Protein AF-A0A953YBY5-F1 (afdb_monomer_lite)

Radius of gyration: 26.15 Å; chains: 1; bounding box: 85×86×75 Å

Sequence (276 aa):
MNMQLKHACAALALSVLLAGGARAADGSEADIVGLTLGMTVAEAEAAIKAYNPDLHIQPPVQKIYQYRVGNKTHKTDPFVSYIFAVSGKKQHDSIYVYFSLPPSEPRAIAISRIHNNFDPPISREAYIEALHEKYGPPQASEIDATNDNKRQTHRYQWLIGDGKVQCLRAIPGGYKVDGPYGSVGASTGAIESGRILPAIQNSTTGKMIAPDATSPDDCAVLLTYSLAYDPLGSAKGVLVDVAAAARSEAGVAAWIDSLVQNRQPPAKPASGKPKL

Structure (mmCIF, N/CA/C/O backbone):
data_AF-A0A953YBY5-F1
#
_entry.id   AF-A0A953YBY5-F1
#
loop_
_atom_site.group_PDB
_atom_site.id
_atom_site.type_symbol
_atom_site.label_atom_id
_atom_site.label_alt_id
_atom_site.label_comp_id
_atom_site.label_asym_id
_atom_site.label_entity_id
_atom_site.label_seq_id
_atom_site.pdbx_PDB_ins_code
_atom_site.Cartn_x
_atom_site.Cartn_y
_atom_site.Cartn_z
_atom_site.occupancy
_atom_site.B_iso_or_equiv
_atom_site.auth_seq_id
_atom_site.auth_comp_id
_atom_site.auth_asym_id
_atom_site.auth_atom_id
_atom_site.pdbx_PDB_model_num
ATOM 1 N N . MET A 1 1 ? 41.467 -64.698 -35.018 1.00 36.41 1 MET A N 1
ATOM 2 C CA . MET A 1 1 ? 41.788 -63.644 -34.035 1.00 36.41 1 MET A CA 1
ATOM 3 C C . MET A 1 1 ? 40.864 -62.463 -34.317 1.00 36.41 1 MET A C 1
ATOM 5 O O . MET A 1 1 ? 40.879 -61.974 -35.434 1.00 36.41 1 MET A O 1
ATOM 9 N N . ASN A 1 2 ? 40.037 -62.104 -33.331 1.00 36.16 2 ASN A N 1
ATOM 10 C CA . ASN A 1 2 ? 39.213 -60.889 -33.189 1.00 36.16 2 ASN A CA 1
ATOM 11 C C . ASN A 1 2 ? 37.989 -60.656 -34.103 1.00 36.16 2 ASN A C 1
ATOM 13 O O . ASN A 1 2 ? 38.025 -59.937 -35.093 1.00 36.16 2 ASN A O 1
ATOM 17 N N . MET A 1 3 ? 36.874 -61.244 -33.649 1.00 40.03 3 MET A N 1
ATOM 18 C CA . MET A 1 3 ? 35.587 -60.614 -33.282 1.00 40.03 3 MET A CA 1
ATOM 19 C C . MET A 1 3 ? 35.549 -59.070 -33.307 1.00 40.03 3 MET A C 1
ATOM 21 O O . MET A 1 3 ? 36.485 -58.459 -32.805 1.00 40.03 3 MET A O 1
ATOM 25 N N . GLN A 1 4 ? 34.440 -58.466 -33.765 1.00 40.59 4 GLN A N 1
ATOM 26 C CA . GLN A 1 4 ? 33.729 -57.357 -33.087 1.00 40.59 4 GLN A CA 1
ATOM 27 C C . GLN A 1 4 ? 32.414 -57.019 -33.825 1.00 40.59 4 GLN A C 1
ATOM 29 O O . GLN A 1 4 ? 32.390 -56.541 -34.956 1.00 40.59 4 GLN A O 1
ATOM 34 N N . LEU A 1 5 ? 31.324 -57.310 -33.120 1.00 44.53 5 LEU A N 1
ATOM 35 C CA . LEU A 1 5 ? 29.914 -57.104 -33.424 1.00 44.53 5 LEU A CA 1
ATOM 36 C C . LEU A 1 5 ? 29.528 -55.695 -32.936 1.00 44.53 5 LEU A C 1
ATOM 38 O O . LEU A 1 5 ? 29.643 -55.427 -31.741 1.00 44.53 5 LEU A O 1
ATOM 42 N N . LYS A 1 6 ? 29.080 -54.786 -33.811 1.00 49.09 6 LYS A N 1
ATOM 43 C CA . LYS A 1 6 ? 28.603 -53.456 -33.389 1.00 49.09 6 LYS A CA 1
ATOM 44 C C . LYS A 1 6 ? 27.080 -53.395 -33.434 1.00 49.09 6 LYS A C 1
ATOM 46 O O . LYS A 1 6 ? 26.477 -53.349 -34.500 1.00 49.09 6 LYS A O 1
ATOM 51 N N . HIS A 1 7 ? 26.495 -53.412 -32.241 1.00 42.44 7 HIS A N 1
ATOM 52 C CA . HIS A 1 7 ? 25.089 -53.144 -31.976 1.00 42.44 7 HIS A CA 1
ATOM 53 C C . HIS A 1 7 ? 24.787 -51.662 -32.234 1.00 42.44 7 HIS A C 1
ATOM 55 O O . HIS A 1 7 ? 25.485 -50.788 -31.720 1.00 42.44 7 HIS A O 1
ATOM 61 N N . ALA A 1 8 ? 23.736 -51.386 -33.006 1.00 43.84 8 ALA A N 1
ATOM 62 C CA . ALA A 1 8 ? 23.140 -50.062 -33.117 1.00 43.84 8 ALA A CA 1
ATOM 63 C C . ALA A 1 8 ? 22.167 -49.872 -31.944 1.00 43.84 8 ALA A C 1
ATOM 65 O O . ALA A 1 8 ? 21.155 -50.564 -31.858 1.00 43.84 8 ALA A O 1
ATOM 66 N N . CYS A 1 9 ? 22.499 -48.966 -31.024 1.00 45.53 9 CYS A N 1
ATOM 67 C CA . CYS A 1 9 ? 21.625 -48.573 -29.925 1.00 45.53 9 CYS A CA 1
ATOM 68 C C . CYS A 1 9 ? 20.875 -47.300 -30.333 1.00 45.53 9 CYS A C 1
ATOM 70 O O . CYS A 1 9 ? 21.494 -46.285 -30.655 1.00 45.53 9 CYS A O 1
ATOM 72 N N . ALA A 1 10 ? 19.547 -47.388 -30.365 1.00 46.97 10 ALA A N 1
ATOM 73 C CA . ALA A 1 10 ? 18.642 -46.280 -30.626 1.00 46.97 10 ALA A CA 1
ATOM 74 C C . ALA A 1 10 ? 18.584 -45.338 -29.414 1.00 46.97 10 ALA A C 1
ATOM 76 O O . ALA A 1 10 ? 18.427 -45.794 -28.284 1.00 46.97 10 ALA A O 1
ATOM 77 N N . ALA A 1 11 ? 18.643 -44.029 -29.654 1.00 44.44 11 ALA A N 1
ATOM 78 C CA . ALA A 1 11 ? 18.301 -43.016 -28.663 1.00 44.44 11 ALA A CA 1
ATOM 79 C C . ALA A 1 11 ? 17.159 -42.158 -29.223 1.00 44.44 11 ALA A C 1
ATOM 81 O O . ALA A 1 11 ? 17.376 -41.291 -30.068 1.00 44.44 11 ALA A O 1
ATOM 82 N N . LEU A 1 12 ? 15.930 -42.432 -28.771 1.00 43.50 12 LEU A N 1
ATOM 83 C CA . LEU A 1 12 ? 14.810 -41.503 -28.907 1.00 43.50 12 LEU A CA 1
ATOM 84 C C . LEU A 1 12 ? 15.038 -40.352 -27.920 1.00 43.50 12 LEU A C 1
ATOM 86 O O . LEU A 1 12 ? 14.947 -40.542 -26.708 1.00 43.50 12 LEU A O 1
ATOM 90 N N . ALA A 1 13 ? 15.332 -39.162 -28.437 1.00 43.34 13 ALA A N 1
ATOM 91 C CA . ALA A 1 13 ? 15.310 -37.938 -27.652 1.00 43.34 13 ALA A CA 1
ATOM 92 C C . ALA A 1 13 ? 13.849 -37.504 -27.455 1.00 43.34 13 ALA A C 1
ATOM 94 O O . ALA A 1 13 ? 13.183 -37.069 -28.393 1.00 43.34 13 ALA A O 1
ATOM 95 N N . LEU A 1 14 ? 13.344 -37.664 -26.232 1.00 40.75 14 LEU A N 1
ATOM 96 C CA . LEU A 1 14 ? 12.038 -37.169 -25.813 1.00 40.75 14 LEU A CA 1
ATOM 97 C C . LEU A 1 14 ? 12.173 -35.671 -25.493 1.00 40.75 14 LEU A C 1
ATOM 99 O O . LEU A 1 14 ? 12.652 -35.293 -24.425 1.00 40.75 14 LEU A O 1
ATOM 103 N N . SER A 1 15 ? 11.799 -34.811 -26.438 1.00 41.47 15 SER A N 1
ATOM 104 C CA . SER A 1 15 ? 11.732 -33.364 -26.227 1.00 41.47 15 SER A CA 1
ATOM 105 C C . SER A 1 15 ? 10.539 -33.027 -25.330 1.00 41.47 15 SER A C 1
ATOM 107 O O . SER A 1 15 ? 9.395 -33.002 -25.781 1.00 41.47 15 SER A O 1
ATOM 109 N N . VAL A 1 16 ? 10.801 -32.773 -24.047 1.00 44.16 16 VAL A N 1
ATOM 110 C CA . VAL A 1 16 ? 9.819 -32.191 -23.124 1.00 44.16 16 VAL A CA 1
ATOM 111 C C . VAL A 1 16 ? 9.667 -30.711 -23.474 1.00 44.16 16 VAL A C 1
ATOM 113 O O . VAL A 1 16 ? 10.536 -29.895 -23.178 1.00 44.16 16 VAL A O 1
ATOM 116 N N . LEU A 1 17 ? 8.563 -30.370 -24.137 1.00 38.97 17 LEU A N 1
ATOM 117 C CA . LEU A 1 17 ? 8.091 -28.995 -24.281 1.00 38.97 17 LEU A CA 1
ATOM 118 C C . LEU A 1 17 ? 7.644 -28.498 -22.900 1.00 38.97 17 LEU A C 1
ATOM 120 O O . LEU A 1 17 ? 6.533 -28.779 -22.454 1.00 38.97 17 LEU A O 1
ATOM 124 N N . LEU A 1 18 ? 8.523 -27.769 -22.211 1.00 38.44 18 LEU A N 1
ATOM 125 C CA . LEU A 1 18 ? 8.145 -26.927 -21.079 1.00 38.44 18 LEU A CA 1
ATOM 126 C C . LEU A 1 18 ? 7.318 -25.759 -21.626 1.00 38.44 18 LEU A C 1
ATOM 128 O O . LEU A 1 18 ? 7.852 -24.734 -22.041 1.00 38.44 18 LEU A O 1
ATOM 132 N N . ALA A 1 19 ? 5.999 -25.937 -21.661 1.00 41.47 19 ALA A N 1
ATOM 133 C CA . ALA A 1 19 ? 5.069 -24.831 -21.802 1.00 41.47 19 ALA A CA 1
ATOM 134 C C . ALA A 1 19 ? 5.165 -23.974 -20.530 1.00 41.47 19 ALA A C 1
ATOM 136 O O . ALA A 1 19 ? 4.554 -24.286 -19.508 1.00 41.47 19 ALA A O 1
ATOM 137 N N . GLY A 1 20 ? 5.975 -22.916 -20.584 1.00 36.50 20 GLY A N 1
ATOM 138 C CA . GLY A 1 20 ? 5.986 -21.846 -19.593 1.00 36.50 20 GLY A CA 1
ATOM 139 C C . GLY A 1 20 ? 4.686 -21.056 -19.685 1.00 36.50 20 GLY A C 1
ATOM 140 O O . GLY A 1 20 ? 4.639 -19.995 -20.298 1.00 36.50 20 GLY A O 1
ATOM 141 N N . GLY A 1 21 ? 3.607 -21.601 -19.126 1.00 35.09 21 GLY A N 1
ATOM 142 C CA . GLY A 1 21 ? 2.417 -20.816 -18.840 1.00 35.09 21 GLY A CA 1
ATOM 143 C C . GLY A 1 21 ? 2.783 -19.802 -17.766 1.00 35.09 21 GLY A C 1
ATOM 144 O O . GLY A 1 21 ? 3.086 -20.199 -16.642 1.00 35.09 21 GLY A O 1
ATOM 145 N N . ALA A 1 22 ? 2.783 -18.516 -18.114 1.00 39.78 22 ALA A N 1
ATOM 146 C CA . ALA A 1 22 ? 2.828 -17.440 -17.136 1.00 39.78 22 ALA A CA 1
ATOM 147 C C . ALA A 1 22 ? 1.642 -17.636 -16.179 1.00 39.78 22 ALA A C 1
ATOM 149 O O . ALA A 1 22 ? 0.490 -17.405 -16.549 1.00 39.78 22 ALA A O 1
ATOM 150 N N . ARG A 1 23 ? 1.906 -18.160 -14.978 1.00 39.69 23 ARG A N 1
ATOM 151 C CA . ARG A 1 23 ? 0.908 -18.180 -13.912 1.00 39.69 23 ARG A CA 1
ATOM 152 C C . ARG A 1 23 ? 0.701 -16.736 -13.478 1.00 39.69 23 ARG A C 1
ATOM 154 O O . ARG A 1 23 ? 1.663 -16.068 -13.111 1.00 39.69 23 ARG A O 1
ATOM 161 N N . ALA A 1 24 ? -0.542 -16.267 -13.536 1.00 44.72 24 ALA A N 1
ATOM 162 C CA . ALA A 1 24 ? -0.935 -15.099 -12.768 1.00 44.72 24 ALA A CA 1
ATOM 163 C C . ALA A 1 24 ? -0.650 -15.425 -11.296 1.00 44.72 24 ALA A C 1
ATOM 165 O O . ALA A 1 24 ? -1.107 -16.458 -10.805 1.00 44.72 24 ALA A O 1
ATOM 166 N N . ALA A 1 25 ? 0.177 -14.612 -10.640 1.00 49.72 25 ALA A N 1
ATOM 167 C CA . ALA A 1 25 ? 0.463 -14.78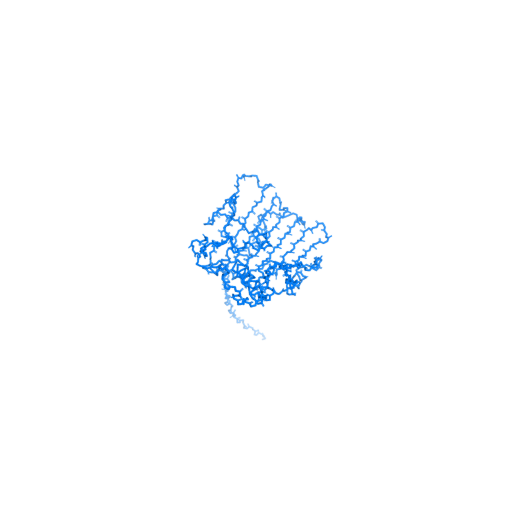1 -9.223 1.00 49.72 25 ALA A CA 1
ATOM 168 C C . ALA A 1 25 ? -0.852 -14.699 -8.435 1.00 49.72 25 ALA A C 1
ATOM 170 O O . ALA A 1 25 ? -1.682 -13.829 -8.710 1.00 49.72 25 ALA A O 1
ATOM 171 N N . ASP A 1 26 ? -1.046 -15.584 -7.461 1.00 55.81 26 ASP A N 1
ATOM 172 C CA . ASP A 1 26 ? -2.102 -15.390 -6.466 1.00 55.81 26 ASP A CA 1
ATOM 173 C C . ASP A 1 26 ? -1.694 -14.244 -5.514 1.00 55.81 26 ASP A C 1
ATOM 175 O O . ASP A 1 26 ? -0.511 -13.914 -5.382 1.00 55.81 26 ASP A O 1
ATOM 179 N N . GLY A 1 27 ? -2.653 -13.616 -4.829 1.00 53.62 27 GLY A N 1
ATOM 180 C CA . GLY A 1 27 ? -2.424 -12.462 -3.939 1.00 53.62 27 GLY A CA 1
ATOM 181 C C . GLY A 1 27 ? -1.358 -12.696 -2.864 1.00 53.62 27 GLY A C 1
ATOM 182 O O . GLY A 1 27 ? -0.704 -11.750 -2.427 1.00 53.62 27 GLY A O 1
ATOM 183 N N . SER A 1 28 ? -1.160 -13.956 -2.469 1.00 59.84 28 SER A N 1
ATOM 184 C CA . SER A 1 28 ? -0.155 -14.395 -1.498 1.00 59.84 28 SER A CA 1
ATOM 185 C C . SER A 1 28 ? 1.250 -14.608 -2.072 1.00 59.84 28 SER A C 1
ATOM 187 O O . SER A 1 28 ? 2.191 -14.746 -1.296 1.00 59.84 28 SER A O 1
ATOM 189 N N . GLU A 1 29 ? 1.407 -14.672 -3.396 1.00 77.88 29 GLU A N 1
ATOM 190 C CA . GLU A 1 29 ? 2.690 -14.957 -4.057 1.00 77.88 29 GLU A CA 1
ATOM 191 C C . GLU A 1 29 ? 3.408 -13.691 -4.531 1.00 77.88 29 GLU A C 1
ATOM 193 O O . GLU A 1 29 ? 4.628 -13.692 -4.683 1.00 77.88 29 GLU A O 1
ATOM 198 N N . ALA A 1 30 ? 2.675 -12.596 -4.746 1.00 90.94 30 ALA A N 1
ATOM 199 C CA . ALA A 1 30 ? 3.285 -11.340 -5.148 1.00 90.94 30 ALA A CA 1
ATOM 200 C C . ALA A 1 30 ? 4.143 -10.753 -4.017 1.00 90.94 30 ALA A C 1
ATOM 202 O O . ALA A 1 30 ? 3.663 -10.489 -2.912 1.00 90.94 30 ALA A O 1
ATOM 203 N N . ASP A 1 31 ? 5.412 -10.496 -4.324 1.00 96.06 31 ASP A N 1
ATOM 204 C CA . ASP A 1 31 ? 6.369 -9.911 -3.393 1.00 96.06 31 ASP A CA 1
ATOM 205 C C . ASP A 1 31 ? 7.033 -8.658 -3.975 1.00 96.06 31 ASP A C 1
ATOM 207 O O . ASP A 1 31 ? 7.214 -8.539 -5.185 1.00 96.06 31 ASP A O 1
ATOM 211 N N . ILE A 1 32 ? 7.502 -7.756 -3.115 1.00 95.62 32 ILE A N 1
ATOM 212 C CA . ILE A 1 32 ? 8.496 -6.743 -3.487 1.00 95.62 32 ILE A CA 1
ATOM 213 C C . ILE A 1 32 ? 9.786 -7.085 -2.748 1.00 95.62 32 ILE A C 1
ATOM 215 O O . ILE A 1 32 ? 9.855 -6.945 -1.534 1.00 95.62 32 ILE A O 1
ATOM 219 N N . VAL A 1 33 ? 10.819 -7.502 -3.484 1.00 93.56 33 VAL A N 1
ATOM 220 C CA . VAL A 1 33 ? 12.146 -7.866 -2.945 1.00 93.56 33 VAL A CA 1
ATOM 221 C C . VAL A 1 33 ? 12.119 -8.922 -1.827 1.00 93.56 33 VAL A C 1
ATOM 223 O O . VAL A 1 33 ? 12.871 -8.847 -0.862 1.00 93.56 33 VAL A O 1
ATOM 226 N N . GLY A 1 34 ? 11.241 -9.914 -1.956 1.00 95.00 34 GLY A N 1
ATOM 227 C CA . GLY A 1 34 ? 11.026 -10.979 -0.979 1.00 95.00 34 GLY A CA 1
ATOM 228 C C . GLY A 1 34 ? 10.054 -10.617 0.146 1.00 95.00 34 GLY A C 1
ATOM 229 O O . GLY A 1 34 ? 9.776 -11.464 0.987 1.00 95.00 34 GLY A O 1
ATOM 230 N N . LEU A 1 35 ? 9.523 -9.389 0.177 1.00 97.69 35 LEU A N 1
ATOM 231 C CA . LEU A 1 35 ? 8.486 -8.982 1.128 1.00 97.69 35 LEU A CA 1
ATOM 232 C C . LEU A 1 35 ? 7.108 -9.314 0.572 1.00 97.69 35 LEU A C 1
ATOM 234 O O . LEU A 1 35 ? 6.750 -8.816 -0.495 1.00 97.69 35 LEU A O 1
ATOM 238 N N . THR A 1 36 ? 6.324 -10.078 1.327 1.00 97.25 36 THR A N 1
ATOM 239 C CA . THR A 1 36 ? 4.953 -10.456 0.972 1.00 97.25 36 THR A CA 1
ATOM 240 C C . THR A 1 36 ? 3.944 -9.861 1.947 1.00 97.25 36 THR A C 1
ATOM 242 O O . THR A 1 36 ? 4.253 -9.516 3.094 1.00 97.25 36 THR A O 1
ATOM 245 N N . LEU A 1 37 ? 2.701 -9.746 1.489 1.00 96.31 37 LEU A N 1
ATOM 246 C CA . LEU A 1 37 ? 1.573 -9.422 2.357 1.00 96.31 37 LEU A CA 1
ATOM 247 C C . LEU A 1 37 ? 1.395 -10.519 3.421 1.00 96.31 37 LEU A C 1
ATOM 249 O O . LEU A 1 37 ? 1.779 -11.672 3.230 1.00 96.31 37 LEU A O 1
ATOM 253 N N . GLY A 1 38 ? 0.840 -10.148 4.571 1.00 96.06 38 GLY A N 1
ATOM 254 C CA . GLY A 1 38 ? 0.611 -11.048 5.699 1.00 96.06 38 GLY A CA 1
ATOM 255 C C . GLY A 1 38 ? 1.821 -11.290 6.607 1.00 96.06 38 GLY A C 1
ATOM 256 O O . GLY A 1 38 ? 1.628 -11.831 7.689 1.00 96.06 38 GLY A O 1
ATOM 257 N N . MET A 1 39 ? 3.034 -10.853 6.249 1.00 98.00 39 MET A N 1
ATOM 258 C CA . MET A 1 39 ? 4.209 -11.000 7.121 1.00 98.00 39 MET A CA 1
ATOM 259 C C . MET A 1 39 ? 4.009 -10.346 8.496 1.00 98.00 39 MET A C 1
ATOM 261 O O . MET A 1 39 ? 3.451 -9.253 8.626 1.00 98.00 39 MET A O 1
ATOM 265 N N . THR A 1 40 ? 4.516 -10.992 9.538 1.00 97.75 40 THR A N 1
ATOM 266 C CA . THR A 1 40 ? 4.727 -10.393 10.859 1.00 97.75 40 THR A CA 1
ATOM 267 C C . THR A 1 40 ? 5.813 -9.309 10.797 1.00 97.75 40 THR A C 1
ATOM 269 O O . THR A 1 40 ? 6.572 -9.214 9.830 1.00 97.75 40 THR A O 1
ATOM 272 N N . VAL A 1 41 ? 5.942 -8.501 11.855 1.00 97.44 41 VAL A N 1
ATOM 273 C CA . VAL A 1 41 ? 7.034 -7.513 11.956 1.00 97.44 41 VAL A CA 1
ATOM 274 C C . VAL A 1 41 ? 8.405 -8.195 11.855 1.00 97.44 41 VAL A C 1
ATOM 276 O O . VAL A 1 41 ? 9.259 -7.739 11.102 1.00 97.44 41 VAL A O 1
ATOM 279 N N . ALA A 1 42 ? 8.596 -9.318 12.553 1.00 97.81 42 ALA A N 1
ATOM 280 C CA . ALA A 1 42 ? 9.865 -10.043 12.566 1.00 97.81 42 ALA A CA 1
ATOM 281 C C . ALA A 1 42 ? 10.206 -10.669 11.202 1.00 97.81 42 ALA A C 1
ATOM 283 O O . ALA A 1 42 ? 11.357 -10.614 10.770 1.00 97.81 42 ALA A O 1
ATOM 284 N N . GLU A 1 43 ? 9.214 -11.227 10.503 1.00 98.25 43 GLU A N 1
ATOM 285 C CA . GLU A 1 43 ? 9.396 -11.764 9.148 1.00 98.25 43 GLU A CA 1
ATOM 286 C C . GLU A 1 43 ? 9.752 -10.659 8.153 1.00 98.25 43 GLU A C 1
ATOM 288 O O . GLU A 1 43 ? 10.681 -10.826 7.366 1.00 98.25 43 GLU A O 1
ATOM 293 N N . ALA A 1 44 ? 9.086 -9.502 8.233 1.00 98.12 44 ALA A N 1
ATOM 294 C CA . ALA A 1 44 ? 9.397 -8.357 7.385 1.00 98.12 44 ALA A CA 1
ATOM 295 C C . ALA A 1 44 ? 10.822 -7.829 7.634 1.00 98.12 44 ALA A C 1
ATOM 297 O O . ALA A 1 44 ? 11.559 -7.556 6.688 1.00 98.12 44 ALA A O 1
ATOM 298 N N . GLU A 1 45 ? 11.256 -7.732 8.894 1.00 98.00 45 GLU A N 1
ATOM 299 C CA . GLU A 1 45 ? 12.636 -7.359 9.228 1.00 98.00 45 GLU A CA 1
ATOM 300 C C . GLU A 1 45 ? 13.660 -8.375 8.703 1.00 98.00 45 GLU A C 1
ATOM 302 O O . GLU A 1 45 ? 14.719 -7.986 8.203 1.00 98.00 45 GLU A O 1
ATOM 307 N N . ALA A 1 46 ? 13.358 -9.672 8.806 1.00 97.94 46 ALA A N 1
ATOM 308 C CA . ALA A 1 46 ? 14.209 -10.733 8.281 1.00 97.94 46 ALA A CA 1
ATOM 309 C C . ALA A 1 46 ? 14.307 -10.669 6.749 1.00 97.94 46 ALA A C 1
ATOM 311 O O . ALA A 1 46 ? 15.411 -10.748 6.213 1.00 97.94 46 ALA A O 1
ATOM 312 N N . ALA A 1 47 ? 13.188 -10.451 6.055 1.00 97.88 47 ALA A N 1
ATOM 313 C CA . ALA A 1 47 ? 13.145 -10.305 4.603 1.00 97.88 47 ALA A CA 1
ATOM 314 C C . ALA A 1 47 ? 13.918 -9.065 4.120 1.00 97.88 47 ALA A C 1
ATOM 316 O O . ALA A 1 47 ? 14.696 -9.170 3.174 1.00 97.88 47 ALA A O 1
ATOM 317 N N . ILE A 1 48 ? 13.805 -7.918 4.807 1.00 96.81 48 ILE A N 1
ATOM 318 C CA . ILE A 1 48 ? 14.604 -6.716 4.497 1.00 96.81 48 ILE A CA 1
ATOM 319 C C . ILE A 1 48 ? 16.105 -7.016 4.608 1.00 96.81 48 ILE A C 1
ATOM 321 O O . ILE A 1 48 ? 16.872 -6.665 3.710 1.00 96.81 48 ILE A O 1
ATOM 325 N N . LYS A 1 49 ? 16.530 -7.686 5.687 1.00 95.88 49 LYS A N 1
ATOM 326 C CA . LYS A 1 49 ? 17.939 -8.054 5.903 1.00 95.88 49 LYS A CA 1
ATOM 327 C C . LYS A 1 49 ? 18.439 -9.074 4.882 1.00 95.88 49 LYS A C 1
ATOM 329 O O . LYS A 1 49 ? 19.579 -8.968 4.441 1.00 95.88 49 LYS A O 1
ATOM 334 N N . ALA A 1 50 ? 17.604 -10.048 4.519 1.00 96.88 50 ALA A N 1
ATOM 335 C CA . ALA A 1 50 ? 17.926 -11.051 3.508 1.00 96.88 50 ALA A CA 1
ATOM 336 C C . ALA A 1 50 ? 18.066 -10.427 2.115 1.00 96.88 50 ALA A C 1
ATOM 338 O O . ALA A 1 50 ? 18.942 -10.826 1.352 1.00 96.88 50 ALA A O 1
ATOM 339 N N . TYR A 1 51 ? 17.234 -9.431 1.803 1.00 94.12 51 TYR A N 1
ATOM 340 C CA . TYR A 1 51 ? 17.311 -8.692 0.553 1.00 94.12 51 TYR A CA 1
ATOM 341 C C . TYR A 1 51 ? 18.590 -7.854 0.453 1.00 94.12 51 TYR A C 1
ATOM 343 O O . TYR A 1 51 ? 19.313 -7.929 -0.541 1.00 94.12 51 TYR A O 1
ATOM 351 N N . ASN A 1 52 ? 18.857 -7.031 1.468 1.00 91.94 52 ASN A N 1
ATOM 352 C CA . ASN A 1 52 ? 20.031 -6.175 1.493 1.00 91.94 52 ASN A CA 1
ATOM 353 C C . ASN A 1 52 ? 20.494 -5.927 2.943 1.00 91.94 52 ASN A C 1
ATOM 355 O O . ASN A 1 52 ? 19.879 -5.122 3.651 1.00 91.94 52 ASN A O 1
ATOM 359 N N . PRO A 1 53 ? 21.599 -6.560 3.383 1.00 91.75 53 PRO A N 1
ATOM 360 C CA . PRO A 1 53 ? 22.091 -6.431 4.753 1.00 91.75 53 PRO A CA 1
ATOM 361 C C . PRO A 1 53 ? 22.638 -5.032 5.084 1.00 91.75 53 PRO A C 1
ATOM 363 O O . PRO A 1 53 ? 22.773 -4.708 6.262 1.00 91.75 53 PRO A O 1
ATOM 366 N N . ASP A 1 54 ? 22.916 -4.191 4.078 1.00 90.25 54 ASP A N 1
ATOM 367 C CA . ASP A 1 54 ? 23.357 -2.803 4.271 1.00 90.25 54 ASP A CA 1
ATOM 368 C C . ASP A 1 54 ? 22.186 -1.847 4.579 1.00 90.25 54 ASP A C 1
ATOM 370 O O . ASP A 1 54 ? 22.414 -0.681 4.916 1.00 90.25 54 ASP A O 1
ATOM 374 N N . LEU A 1 55 ? 20.928 -2.293 4.456 1.00 92.00 55 LEU A N 1
ATOM 375 C CA . LEU A 1 55 ? 19.775 -1.469 4.814 1.00 92.00 55 LEU A CA 1
ATOM 376 C C . LEU A 1 55 ? 19.662 -1.318 6.331 1.00 92.00 55 LEU A C 1
ATOM 378 O O . LEU A 1 55 ? 19.582 -2.286 7.088 1.00 92.00 55 LEU A O 1
ATOM 382 N N . HIS A 1 56 ? 19.572 -0.070 6.781 1.00 93.81 56 HIS A N 1
ATOM 383 C CA . HIS A 1 56 ? 19.372 0.246 8.186 1.00 93.81 56 HIS A CA 1
ATOM 384 C C . HIS A 1 56 ? 17.881 0.332 8.492 1.00 93.81 56 HIS A C 1
ATOM 386 O O . HIS A 1 56 ? 17.227 1.334 8.181 1.00 93.81 56 HIS A O 1
ATOM 392 N N . ILE A 1 57 ? 17.357 -0.720 9.123 1.00 95.31 57 ILE A N 1
ATOM 393 C CA . ILE A 1 57 ? 16.005 -0.730 9.686 1.00 95.31 57 ILE A CA 1
ATOM 394 C C . ILE A 1 57 ? 15.958 0.279 10.834 1.00 95.31 57 ILE A C 1
ATOM 396 O O . ILE A 1 57 ? 16.727 0.187 11.791 1.00 95.31 57 ILE A O 1
ATOM 400 N N . GLN A 1 58 ? 15.074 1.261 10.714 1.00 94.56 58 GLN A N 1
ATOM 401 C CA . GLN A 1 58 ? 14.849 2.264 11.746 1.00 94.56 58 GLN A CA 1
ATOM 402 C C . GLN A 1 58 ? 13.926 1.710 12.839 1.00 94.56 58 GLN A C 1
ATOM 404 O O . GLN A 1 58 ? 13.182 0.759 12.583 1.00 94.56 58 GLN A O 1
ATOM 409 N N . PRO A 1 59 ? 13.927 2.299 14.051 1.00 94.31 59 PRO A N 1
ATOM 410 C CA . PRO A 1 59 ? 12.969 1.926 15.084 1.00 94.31 59 PRO A CA 1
ATOM 411 C C . PRO A 1 59 ? 11.526 1.933 14.543 1.00 94.31 59 PRO A C 1
ATOM 413 O O . PRO A 1 59 ? 11.157 2.887 13.847 1.00 94.31 59 PRO A O 1
ATOM 416 N N . PRO A 1 60 ? 10.704 0.909 14.851 1.00 94.81 60 PRO A N 1
ATOM 417 C CA . PRO A 1 60 ? 9.332 0.836 14.365 1.00 94.81 60 PRO A CA 1
ATOM 418 C C . PRO A 1 60 ? 8.537 2.090 14.714 1.00 94.81 60 PRO A C 1
ATOM 420 O O . PRO A 1 60 ? 8.564 2.572 15.850 1.00 94.81 60 PRO A O 1
ATOM 423 N N . VAL A 1 61 ? 7.777 2.597 13.748 1.00 94.31 61 VAL A N 1
ATOM 424 C CA . VAL A 1 61 ? 6.913 3.749 13.978 1.00 94.31 61 VAL A CA 1
ATOM 425 C C . VAL A 1 61 ? 5.663 3.277 14.697 1.00 94.31 61 VAL A C 1
ATOM 427 O O . VAL A 1 61 ? 4.867 2.504 14.161 1.00 94.31 61 VAL A O 1
ATOM 430 N N . GLN A 1 62 ? 5.494 3.758 15.924 1.00 94.44 62 GLN A N 1
ATOM 431 C CA . GLN A 1 62 ? 4.342 3.449 16.759 1.00 94.44 62 GLN A CA 1
ATOM 432 C C . GLN A 1 62 ? 3.284 4.551 16.680 1.00 94.44 62 GLN A C 1
ATOM 434 O O . GLN A 1 62 ? 3.597 5.738 16.572 1.00 94.44 62 GLN A O 1
ATOM 439 N N . LYS A 1 63 ? 2.016 4.156 16.773 1.00 92.25 63 LYS A N 1
ATOM 440 C CA . LYS A 1 63 ? 0.864 5.056 16.874 1.00 92.25 63 LYS A CA 1
ATOM 441 C C . LYS A 1 63 ? 0.085 4.779 18.153 1.00 92.25 63 LYS A C 1
ATOM 443 O O . LYS A 1 63 ? 0.175 3.706 18.741 1.00 92.25 63 LYS A O 1
ATOM 448 N N . ILE A 1 64 ? -0.685 5.779 18.568 1.00 93.81 64 ILE A N 1
ATOM 449 C CA . ILE A 1 64 ? -1.652 5.705 19.663 1.00 93.81 64 ILE A CA 1
ATOM 450 C C . ILE A 1 64 ? -2.970 6.305 19.186 1.00 93.81 64 ILE A C 1
ATOM 452 O O . ILE A 1 64 ? -2.967 7.312 18.474 1.00 93.81 64 ILE A O 1
ATOM 456 N N . TYR A 1 65 ? -4.095 5.742 19.618 1.00 92.69 65 TYR A N 1
ATOM 457 C CA . TYR A 1 65 ? -5.392 6.389 19.452 1.00 92.69 65 TYR A CA 1
ATOM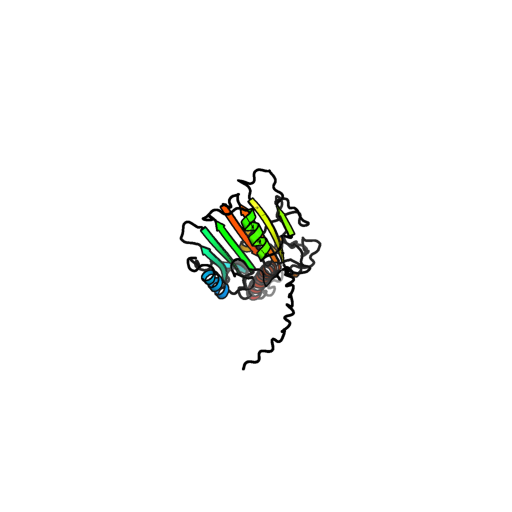 458 C C . TYR A 1 65 ? -5.781 7.144 20.712 1.00 92.69 65 TYR A C 1
ATOM 460 O O . TYR A 1 65 ? -5.485 6.728 21.834 1.00 92.69 65 TYR A O 1
ATOM 468 N N . GLN A 1 66 ? -6.467 8.266 20.512 1.00 94.19 66 GLN A N 1
ATOM 469 C CA . GLN A 1 66 ? -7.095 9.030 21.579 1.00 94.19 66 GLN A CA 1
ATOM 470 C C . GLN A 1 66 ? -8.607 8.948 21.418 1.00 94.19 66 GLN A C 1
ATOM 472 O O . GLN A 1 66 ? -9.124 9.170 20.327 1.00 94.19 66 GLN A O 1
ATOM 477 N N . TYR A 1 67 ? -9.314 8.664 22.506 1.00 92.81 67 TYR A N 1
ATOM 478 C CA . TYR A 1 67 ? -10.773 8.593 22.521 1.00 92.81 67 TYR A CA 1
ATOM 479 C C . TYR A 1 67 ? -11.325 9.282 23.767 1.00 92.81 67 TYR A C 1
ATOM 481 O O . TYR A 1 67 ? -10.627 9.433 24.773 1.00 92.81 67 TYR A O 1
ATOM 489 N N . ARG A 1 68 ? -12.572 9.753 23.698 1.00 91.25 68 ARG A N 1
ATOM 490 C CA . ARG A 1 68 ? -13.215 10.490 24.792 1.00 91.25 68 ARG A CA 1
ATOM 491 C C . ARG A 1 68 ? -14.301 9.662 25.456 1.00 91.25 68 ARG A C 1
ATOM 493 O O . ARG A 1 68 ? -15.109 9.036 24.783 1.00 91.25 68 ARG A O 1
ATOM 500 N N . VAL A 1 69 ? -14.340 9.724 26.783 1.00 90.88 69 VAL A N 1
ATOM 501 C CA . VAL A 1 69 ? -15.411 9.161 27.610 1.00 90.88 69 VAL A CA 1
ATOM 502 C C . VAL A 1 69 ? -15.861 10.254 28.577 1.00 90.88 69 VAL A C 1
ATOM 504 O O . VAL A 1 69 ? -15.123 10.655 29.481 1.00 90.88 69 VAL A O 1
ATOM 507 N N . GLY A 1 70 ? -17.054 10.807 28.341 1.00 87.88 70 GLY A N 1
ATOM 508 C CA . GLY A 1 70 ? -17.484 12.049 28.991 1.00 87.88 70 GLY A CA 1
ATOM 509 C C . GLY A 1 70 ? -16.493 13.188 28.717 1.00 87.88 70 GLY A C 1
ATOM 510 O O . GLY A 1 70 ? -16.104 13.418 27.576 1.00 87.88 70 GLY A O 1
ATOM 511 N N . ASN A 1 71 ? -16.029 13.859 29.775 1.00 90.31 71 ASN A N 1
ATOM 512 C CA . ASN A 1 71 ? -15.061 14.962 29.676 1.00 90.31 71 ASN A CA 1
ATOM 513 C C . ASN A 1 71 ? -13.590 14.513 29.790 1.00 90.31 71 ASN A C 1
ATOM 515 O O . ASN A 1 71 ? -12.704 15.356 29.920 1.00 90.31 71 ASN A O 1
ATOM 519 N N . LYS A 1 72 ? -13.308 13.202 29.788 1.00 93.00 72 LYS A N 1
ATOM 520 C CA . LYS A 1 72 ? -11.945 12.663 29.907 1.00 93.00 72 LYS A CA 1
ATOM 521 C C . LYS A 1 72 ? -11.458 12.107 28.572 1.00 93.00 72 LYS A C 1
ATOM 523 O O . LYS A 1 72 ? -12.188 11.395 27.884 1.00 93.00 72 LYS A O 1
ATOM 528 N N . THR A 1 73 ? -10.206 12.409 28.235 1.00 95.12 73 THR A N 1
ATOM 529 C CA . THR A 1 73 ? -9.497 11.801 27.103 1.00 95.12 73 THR A CA 1
ATOM 530 C C . THR A 1 73 ? -8.687 10.610 27.598 1.00 95.12 73 THR A C 1
ATOM 532 O O . THR A 1 73 ? -7.935 10.715 28.566 1.00 95.12 73 THR A O 1
ATOM 535 N N . HIS A 1 74 ? -8.817 9.490 26.905 1.00 94.12 74 HIS A N 1
ATOM 536 C CA . HIS A 1 74 ? -8.066 8.267 27.127 1.00 94.12 74 HIS A CA 1
ATOM 537 C C . HIS A 1 74 ? -7.164 7.983 25.929 1.00 94.12 74 HIS A C 1
ATOM 539 O O . HIS A 1 74 ? -7.395 8.485 24.828 1.00 94.12 74 HIS A O 1
ATOM 545 N N . LYS A 1 75 ? -6.123 7.184 26.164 1.00 95.56 75 LYS A N 1
ATOM 546 C CA . LYS A 1 75 ? -5.188 6.721 25.141 1.00 95.56 75 LYS A CA 1
ATOM 547 C C . LYS A 1 75 ? -5.203 5.200 25.105 1.00 95.56 75 LYS A C 1
ATOM 549 O O . LYS A 1 75 ? -5.410 4.571 26.144 1.00 95.56 75 LYS A O 1
ATOM 554 N N . THR A 1 76 ? -5.017 4.635 23.923 1.00 94.19 76 THR A N 1
ATOM 555 C CA . THR A 1 76 ? -4.674 3.218 23.777 1.00 94.19 76 THR A CA 1
ATOM 556 C C . THR A 1 76 ? -3.206 3.001 24.118 1.00 94.19 76 THR A C 1
ATOM 558 O O . THR A 1 76 ? -2.427 3.961 24.159 1.00 94.19 76 THR A O 1
ATOM 561 N N . ASP A 1 77 ? -2.819 1.742 24.292 1.00 93.44 77 ASP A N 1
ATOM 562 C CA . ASP A 1 77 ? -1.407 1.384 24.264 1.00 93.44 77 ASP A CA 1
ATOM 563 C C . ASP A 1 77 ? -0.814 1.673 22.870 1.00 93.44 77 ASP A C 1
ATOM 565 O O . ASP A 1 77 ? -1.555 1.667 21.871 1.00 93.44 77 ASP A O 1
ATOM 569 N N . PRO A 1 78 ? 0.494 1.977 22.781 1.00 94.62 78 PRO A N 1
ATOM 570 C CA . PRO A 1 78 ? 1.177 2.116 21.505 1.00 94.62 78 PRO A CA 1
ATOM 571 C C . PRO A 1 78 ? 1.165 0.806 20.720 1.00 94.62 78 PRO A C 1
ATOM 573 O O . PRO A 1 78 ? 1.389 -0.267 21.275 1.00 94.62 78 PRO A O 1
ATOM 576 N N . PHE A 1 79 ? 0.960 0.900 19.412 1.00 93.44 79 PHE A N 1
ATOM 577 C CA . PHE A 1 79 ? 1.025 -0.233 18.490 1.00 93.44 79 PHE A CA 1
ATOM 578 C C . PHE A 1 79 ? 1.868 0.133 17.269 1.00 93.44 79 PHE A C 1
ATOM 580 O O . PHE A 1 79 ? 1.973 1.305 16.901 1.00 93.44 79 PHE A O 1
ATOM 587 N N . VAL A 1 80 ? 2.483 -0.864 16.636 1.00 94.94 80 VAL A N 1
ATOM 588 C CA . VAL A 1 80 ? 3.312 -0.657 15.441 1.00 94.94 80 VAL A CA 1
ATOM 589 C C . VAL A 1 80 ? 2.418 -0.312 14.251 1.00 94.94 80 VAL A C 1
ATOM 591 O O . VAL A 1 80 ? 1.482 -1.041 13.947 1.00 94.94 80 VAL A O 1
ATOM 594 N N . SER A 1 81 ? 2.714 0.796 13.571 1.00 92.69 81 SER A N 1
ATOM 595 C CA . SER A 1 81 ? 2.044 1.188 12.329 1.00 92.69 81 SER A CA 1
ATOM 596 C C . SER A 1 81 ? 2.833 0.741 11.105 1.00 92.69 81 SER A C 1
ATOM 598 O O . SER A 1 81 ? 2.247 0.209 10.166 1.00 92.69 81 SER A O 1
ATOM 600 N N . TYR A 1 82 ? 4.143 0.978 11.094 1.00 95.38 82 TYR A N 1
ATOM 601 C CA . TYR A 1 82 ? 5.024 0.544 10.016 1.00 95.38 82 TYR A CA 1
ATOM 602 C C . TYR A 1 82 ? 6.469 0.422 10.496 1.00 95.38 82 TYR A C 1
ATOM 604 O O . TYR A 1 82 ? 6.872 1.052 11.478 1.00 95.38 82 TYR A O 1
ATOM 612 N N . ILE A 1 83 ? 7.251 -0.367 9.768 1.00 96.81 83 ILE A N 1
ATOM 613 C CA . ILE A 1 83 ? 8.713 -0.326 9.809 1.00 96.81 83 ILE A CA 1
ATOM 614 C C . ILE A 1 83 ? 9.218 0.273 8.505 1.00 96.81 83 ILE A C 1
ATOM 616 O O . ILE A 1 83 ? 8.551 0.193 7.469 1.00 96.81 83 ILE A O 1
ATOM 620 N N . PHE A 1 84 ? 10.399 0.874 8.554 1.00 95.12 84 PHE A N 1
ATOM 621 C CA . PHE A 1 84 ? 11.055 1.350 7.352 1.00 95.12 84 PHE A CA 1
ATOM 622 C C . PHE A 1 84 ? 12.563 1.160 7.437 1.00 95.12 84 PHE A C 1
ATOM 624 O O . PHE A 1 84 ? 13.159 1.217 8.514 1.00 95.12 84 PHE A O 1
ATOM 631 N N . ALA A 1 85 ? 13.168 0.910 6.286 1.00 95.06 85 ALA A N 1
ATOM 632 C CA . ALA A 1 85 ? 14.593 0.693 6.141 1.00 95.06 85 ALA A CA 1
ATOM 633 C C . ALA A 1 85 ? 15.135 1.589 5.037 1.00 95.06 85 ALA A C 1
ATOM 635 O O . ALA A 1 85 ? 14.487 1.773 4.007 1.00 95.06 85 ALA A O 1
ATOM 636 N N . VAL A 1 86 ? 16.317 2.154 5.262 1.00 92.44 86 VAL A N 1
ATOM 637 C CA . VAL A 1 86 ? 16.964 3.083 4.332 1.00 92.44 86 VAL A CA 1
ATOM 638 C C . VAL A 1 86 ? 18.425 2.704 4.134 1.00 92.44 86 VAL A C 1
ATOM 640 O O . VAL A 1 86 ? 19.099 2.266 5.067 1.00 92.44 86 VAL A O 1
ATOM 643 N N . SER A 1 87 ? 18.921 2.881 2.914 1.00 87.50 87 SER A N 1
ATOM 644 C CA . SER A 1 87 ? 20.348 2.773 2.613 1.00 87.50 87 SER A CA 1
ATOM 645 C C . SER A 1 87 ? 21.116 3.953 3.216 1.00 87.50 87 SER A C 1
ATOM 647 O O . SER A 1 87 ? 20.718 5.108 3.059 1.00 87.50 87 SER A O 1
ATOM 649 N N . GLY A 1 88 ? 22.245 3.670 3.875 1.00 69.62 88 GLY A N 1
ATOM 650 C CA . GLY A 1 88 ? 23.177 4.691 4.371 1.00 69.62 88 GLY A CA 1
ATOM 651 C C . GLY A 1 88 ? 24.104 5.292 3.299 1.00 69.62 88 GLY A C 1
ATOM 652 O O . GLY A 1 88 ? 24.894 6.182 3.609 1.00 69.62 88 GLY A O 1
ATOM 653 N N . LYS A 1 89 ? 24.054 4.811 2.046 1.00 67.06 89 LYS A N 1
ATOM 654 C CA . LYS A 1 89 ? 24.941 5.221 0.935 1.00 67.06 89 LYS A CA 1
ATOM 655 C C . LYS A 1 89 ? 24.217 6.131 -0.077 1.00 67.06 89 LYS A C 1
ATOM 657 O O . LYS A 1 89 ? 23.002 6.282 -0.042 1.00 67.06 89 LYS A O 1
ATOM 662 N N . LYS A 1 90 ? 24.978 6.708 -1.026 1.00 55.38 90 LYS A N 1
ATOM 663 C CA . LYS A 1 90 ? 24.484 7.583 -2.122 1.00 55.38 90 LYS A CA 1
ATOM 664 C C . LYS A 1 90 ? 23.430 6.933 -3.040 1.00 55.38 90 LYS A C 1
ATOM 666 O O . LYS A 1 90 ? 22.741 7.648 -3.763 1.00 55.38 90 LYS A O 1
ATOM 671 N N . GLN A 1 91 ? 23.321 5.605 -3.060 1.00 60.22 91 GLN A N 1
ATOM 672 C CA . GLN A 1 91 ? 22.203 4.910 -3.699 1.00 60.22 91 GLN A CA 1
ATOM 673 C C . GLN A 1 91 ? 21.078 4.762 -2.678 1.00 60.22 91 GLN A C 1
ATOM 675 O O . GLN A 1 91 ? 21.229 4.067 -1.670 1.00 60.22 91 GLN A O 1
ATOM 680 N N . HIS A 1 92 ? 19.976 5.469 -2.918 1.00 78.94 92 HIS A N 1
ATOM 681 C CA . HIS A 1 92 ? 18.845 5.530 -2.004 1.00 78.94 92 HIS A CA 1
ATOM 682 C C . HIS A 1 92 ? 17.845 4.432 -2.366 1.00 78.94 92 HIS A C 1
ATOM 684 O O . HIS A 1 92 ? 16.984 4.627 -3.222 1.00 78.94 92 HIS A O 1
ATOM 690 N N . ASP A 1 93 ? 17.981 3.280 -1.713 1.00 88.94 93 ASP A N 1
ATOM 691 C CA . ASP A 1 93 ? 16.896 2.311 -1.582 1.00 88.94 93 ASP A CA 1
ATOM 692 C C . ASP A 1 93 ? 16.203 2.542 -0.238 1.00 88.94 93 ASP A C 1
ATOM 694 O O . ASP A 1 93 ? 16.854 2.770 0.790 1.00 88.94 93 ASP A O 1
ATOM 698 N N . SER A 1 94 ? 14.879 2.545 -0.265 1.00 92.94 94 SER A N 1
ATOM 699 C CA . SER A 1 94 ? 14.044 2.765 0.905 1.00 92.94 94 SER A CA 1
ATOM 700 C C . SER A 1 94 ? 12.809 1.884 0.836 1.00 92.94 94 SER A C 1
ATOM 702 O O . SER A 1 94 ? 12.084 1.874 -0.158 1.00 92.94 94 SER A O 1
ATOM 704 N N . ILE A 1 95 ? 12.584 1.134 1.908 1.00 95.75 95 ILE A N 1
ATOM 705 C CA . ILE A 1 95 ? 11.516 0.148 2.024 1.00 95.75 95 ILE A CA 1
ATOM 706 C C . ILE A 1 95 ? 10.630 0.538 3.199 1.00 95.75 95 ILE A C 1
ATOM 708 O O . ILE A 1 95 ? 11.132 0.863 4.271 1.00 95.75 95 ILE A O 1
ATOM 712 N N . TYR A 1 96 ? 9.321 0.466 2.998 1.00 96.06 96 TYR A N 1
ATOM 713 C CA . TYR A 1 96 ? 8.289 0.679 4.002 1.00 96.06 96 TYR A CA 1
ATOM 714 C C . TYR A 1 96 ? 7.378 -0.543 4.028 1.00 96.06 96 TYR A C 1
ATOM 716 O O . TYR A 1 96 ? 6.916 -0.988 2.976 1.00 96.06 96 TYR A O 1
ATOM 724 N N . VAL A 1 97 ? 7.090 -1.053 5.223 1.00 97.38 97 VAL A N 1
ATOM 725 C CA . VAL A 1 97 ? 6.130 -2.142 5.436 1.00 97.38 97 VAL A CA 1
ATOM 726 C C . VAL A 1 97 ? 5.106 -1.671 6.456 1.00 97.38 97 VAL A C 1
ATOM 728 O O . VAL A 1 97 ? 5.454 -1.392 7.603 1.00 97.38 97 VAL A O 1
ATOM 731 N N . TYR A 1 98 ? 3.856 -1.547 6.021 1.00 96.19 98 TYR A N 1
ATOM 732 C CA . TYR A 1 98 ? 2.732 -1.086 6.828 1.00 96.19 98 TYR A CA 1
ATOM 733 C C . TYR A 1 98 ? 1.949 -2.282 7.358 1.00 96.19 98 TYR A C 1
ATOM 735 O O . TYR A 1 98 ? 1.649 -3.213 6.606 1.00 96.19 98 TYR A O 1
ATOM 743 N N . PHE A 1 99 ? 1.588 -2.236 8.637 1.00 95.88 99 PHE A N 1
ATOM 744 C CA . PHE A 1 99 ? 0.906 -3.332 9.319 1.00 95.88 99 PHE A CA 1
ATOM 745 C C . PHE A 1 99 ? -0.554 -3.003 9.618 1.00 95.88 99 PHE A C 1
ATOM 747 O O . PHE A 1 99 ? -0.932 -1.838 9.766 1.00 95.88 99 PHE A O 1
ATOM 754 N N . SER A 1 100 ? -1.365 -4.052 9.734 1.00 94.44 100 SER A N 1
ATOM 755 C CA . SER A 1 100 ? -2.723 -3.966 10.252 1.00 94.44 100 SER A CA 1
ATOM 756 C C . SER A 1 100 ? -2.748 -3.347 11.648 1.00 94.44 100 SER A C 1
ATOM 758 O O . SER A 1 100 ? -1.906 -3.607 12.508 1.00 94.44 100 SER A O 1
ATOM 760 N N . LEU A 1 101 ? -3.760 -2.520 11.851 1.00 91.62 101 LEU A N 1
ATOM 761 C CA . LEU A 1 101 ? -4.095 -1.833 13.083 1.00 91.62 101 LEU A CA 1
ATOM 762 C C . LEU A 1 101 ? -4.766 -2.792 14.091 1.00 91.62 101 LEU A C 1
ATOM 764 O O . LEU A 1 101 ? -5.370 -3.793 13.684 1.00 91.62 101 LEU A O 1
ATOM 768 N N . PRO A 1 102 ? -4.721 -2.464 15.397 1.00 91.31 102 PRO A N 1
ATOM 769 C CA . PRO A 1 102 ? -5.453 -3.185 16.436 1.00 91.31 102 PRO A CA 1
ATOM 770 C C . PRO A 1 102 ? -6.961 -3.298 16.137 1.00 91.31 102 PRO A C 1
ATOM 772 O O . PRO A 1 102 ? -7.510 -2.474 15.405 1.00 91.31 102 PRO A O 1
ATOM 775 N N . PRO A 1 103 ? -7.663 -4.286 16.723 1.00 90.75 103 PRO A N 1
ATOM 776 C CA . PRO A 1 103 ? -7.217 -5.166 17.810 1.00 90.75 103 PRO A CA 1
ATOM 777 C C . PRO A 1 103 ? -6.493 -6.436 17.341 1.00 90.75 103 PRO A C 1
ATOM 779 O O . PRO A 1 103 ? -6.062 -7.229 18.173 1.00 90.75 103 PRO A O 1
ATOM 782 N N . SER A 1 104 ? -6.387 -6.652 16.028 1.00 89.06 104 SER A N 1
ATOM 783 C CA . SER A 1 104 ? -5.723 -7.837 15.479 1.00 89.06 104 SER A CA 1
ATOM 784 C C . SER A 1 104 ? -4.207 -7.751 15.637 1.00 89.06 104 SER A C 1
ATOM 786 O O . SER A 1 104 ? -3.642 -6.662 15.762 1.00 89.06 104 SER A O 1
ATOM 788 N N . GLU A 1 105 ? -3.542 -8.905 15.603 1.00 91.94 105 GLU A N 1
ATOM 789 C CA . GLU A 1 105 ? -2.083 -8.945 15.557 1.00 91.94 105 GLU A CA 1
ATOM 790 C C . GLU A 1 105 ? -1.569 -8.214 14.296 1.00 91.94 105 GLU A C 1
ATOM 792 O O . GLU A 1 105 ? -2.159 -8.379 13.223 1.00 91.94 105 GLU A O 1
ATOM 797 N N . PRO A 1 106 ? -0.487 -7.416 14.388 1.00 94.62 106 PRO A N 1
ATOM 798 C CA . PRO A 1 106 ? 0.088 -6.737 13.231 1.00 94.62 106 PRO A CA 1
ATOM 799 C C . PRO A 1 106 ? 0.544 -7.721 12.143 1.00 94.62 106 PRO A C 1
ATOM 801 O O . PRO A 1 106 ? 1.383 -8.601 12.369 1.00 94.62 106 PRO A O 1
ATOM 804 N N . ARG A 1 107 ? -0.004 -7.548 10.941 1.00 97.25 107 ARG A N 1
ATOM 805 C CA . ARG A 1 107 ? 0.319 -8.295 9.719 1.00 97.25 107 ARG A CA 1
ATOM 806 C C . ARG A 1 107 ? 0.500 -7.311 8.568 1.00 97.25 107 ARG A C 1
ATOM 808 O O . ARG A 1 107 ? -0.220 -6.317 8.506 1.00 97.25 107 ARG A O 1
ATOM 815 N N . ALA A 1 108 ? 1.472 -7.539 7.692 1.00 96.81 108 ALA A N 1
ATOM 816 C CA . ALA A 1 108 ? 1.778 -6.633 6.591 1.00 96.81 108 ALA A CA 1
ATOM 817 C C . ALA A 1 108 ? 0.573 -6.515 5.644 1.00 96.81 108 ALA A C 1
ATOM 819 O O . ALA A 1 108 ? 0.129 -7.502 5.068 1.00 96.81 108 ALA A O 1
ATOM 820 N N . ILE A 1 109 ? 0.045 -5.305 5.482 1.00 94.75 109 ILE A N 1
ATOM 821 C CA . ILE A 1 109 ? -1.089 -5.003 4.588 1.00 94.75 109 ILE A CA 1
ATOM 822 C C . ILE A 1 109 ? -0.668 -4.142 3.399 1.00 94.75 109 ILE A C 1
ATOM 824 O O . ILE A 1 109 ? -1.410 -4.023 2.425 1.00 94.75 109 ILE A O 1
ATOM 828 N N . ALA A 1 110 ? 0.520 -3.538 3.466 1.00 94.75 110 ALA A N 1
ATOM 829 C CA . ALA A 1 110 ? 1.108 -2.852 2.334 1.00 94.75 110 ALA A CA 1
ATOM 830 C C . ALA A 1 110 ? 2.629 -2.801 2.415 1.00 94.75 110 ALA A C 1
ATOM 832 O O . ALA A 1 110 ? 3.210 -2.664 3.493 1.00 94.75 110 ALA A O 1
ATOM 833 N N . ILE A 1 111 ? 3.264 -2.835 1.252 1.00 96.12 111 ILE A N 1
ATOM 834 C CA . ILE A 1 111 ? 4.708 -2.728 1.079 1.00 96.12 111 ILE A CA 1
ATOM 835 C C . ILE A 1 111 ? 4.974 -1.652 0.036 1.00 96.12 111 ILE A C 1
ATOM 837 O O . ILE A 1 111 ? 4.313 -1.590 -0.998 1.00 96.12 111 ILE A O 1
ATOM 841 N N . SER A 1 112 ? 5.952 -0.794 0.295 1.00 94.88 112 SER A N 1
ATOM 842 C CA . SER A 1 112 ? 6.422 0.192 -0.668 1.00 94.88 112 SER A CA 1
ATOM 843 C C . SER A 1 112 ? 7.931 0.184 -0.712 1.00 94.88 112 SER A C 1
ATOM 845 O O . SER A 1 112 ? 8.587 0.245 0.322 1.00 94.88 112 SER A O 1
ATOM 847 N N . ARG A 1 113 ? 8.479 0.199 -1.919 1.00 94.69 113 ARG A N 1
ATOM 848 C CA . ARG A 1 113 ? 9.908 0.342 -2.150 1.00 94.69 113 ARG A CA 1
ATOM 849 C C . ARG A 1 113 ? 10.156 1.492 -3.103 1.00 94.69 113 ARG A C 1
ATOM 851 O O . ARG A 1 113 ? 9.515 1.573 -4.145 1.00 94.69 113 ARG A O 1
ATOM 858 N N . ILE A 1 114 ? 11.096 2.352 -2.753 1.00 92.75 114 ILE A N 1
ATOM 859 C CA . ILE A 1 114 ? 11.616 3.400 -3.621 1.00 92.75 114 ILE A CA 1
ATOM 860 C C . ILE A 1 114 ? 13.095 3.103 -3.822 1.00 92.75 114 ILE A C 1
ATOM 862 O O . ILE A 1 114 ? 13.864 3.149 -2.865 1.00 92.75 114 ILE A O 1
ATOM 866 N N . HIS A 1 115 ? 13.469 2.815 -5.063 1.00 89.81 115 HIS A N 1
ATOM 867 C CA . HIS A 1 115 ? 14.850 2.632 -5.483 1.00 89.81 115 HIS A CA 1
ATOM 868 C C . HIS A 1 115 ? 15.223 3.752 -6.448 1.00 89.81 115 HIS A C 1
ATOM 870 O O . HIS A 1 115 ? 14.584 3.919 -7.488 1.00 89.81 115 HIS A O 1
ATOM 876 N N . ASN A 1 116 ? 16.288 4.481 -6.130 1.00 87.75 116 ASN A N 1
ATOM 877 C CA . ASN A 1 116 ? 16.813 5.563 -6.957 1.00 87.75 116 ASN A CA 1
ATOM 878 C C . ASN A 1 116 ? 18.292 5.340 -7.276 1.00 87.75 116 ASN A C 1
ATOM 880 O O . ASN A 1 116 ? 18.977 4.612 -6.562 1.00 87.75 116 ASN A O 1
ATOM 884 N N . ASN A 1 117 ? 18.799 6.105 -8.248 1.00 72.69 117 ASN A N 1
ATOM 885 C CA . ASN A 1 117 ? 20.233 6.220 -8.530 1.00 72.69 117 ASN A CA 1
ATOM 886 C C . ASN A 1 117 ? 20.866 4.895 -9.005 1.00 72.69 117 ASN A C 1
ATOM 888 O O . ASN A 1 117 ? 21.784 4.364 -8.380 1.00 72.69 117 ASN A O 1
ATOM 892 N N . PHE A 1 118 ? 20.339 4.373 -10.115 1.00 79.75 118 PHE A N 1
ATOM 893 C CA . PHE A 1 118 ? 20.822 3.160 -10.772 1.00 79.75 118 PHE A CA 1
ATOM 894 C C . PHE A 1 118 ? 22.233 3.378 -11.341 1.00 79.75 118 PHE A C 1
ATOM 896 O O . PHE A 1 118 ? 22.439 4.281 -12.153 1.00 79.75 118 PHE A O 1
ATOM 903 N N . ASP A 1 119 ? 23.191 2.554 -10.912 1.00 82.12 119 ASP A N 1
ATOM 904 C CA . ASP A 1 119 ? 24.567 2.544 -11.420 1.00 82.12 119 ASP A CA 1
ATOM 905 C C . ASP A 1 119 ? 24.990 1.093 -11.739 1.00 82.12 119 ASP A C 1
ATOM 907 O O . ASP A 1 119 ? 25.090 0.284 -10.808 1.00 82.12 119 ASP A O 1
ATOM 911 N N . PRO A 1 120 ? 25.189 0.735 -13.024 1.00 86.50 120 PRO A N 1
ATOM 912 C CA . PRO A 1 120 ? 25.038 1.602 -14.197 1.00 86.50 120 PRO A CA 1
ATOM 913 C C . PRO A 1 120 ? 23.574 2.041 -14.425 1.00 86.50 120 PRO A C 1
ATOM 915 O O . PRO A 1 120 ? 22.652 1.361 -13.964 1.00 86.50 120 PRO A O 1
ATOM 918 N N . PRO A 1 121 ? 23.329 3.156 -15.145 1.00 88.06 121 PRO A N 1
ATOM 919 C CA . PRO A 1 121 ? 21.977 3.567 -15.509 1.00 88.06 121 PRO A CA 1
ATOM 920 C C . PRO A 1 121 ? 21.252 2.469 -16.291 1.00 88.06 121 PRO A C 1
ATOM 922 O O . PRO A 1 121 ? 21.824 1.872 -17.203 1.00 88.06 121 PRO A O 1
ATOM 925 N N . ILE A 1 122 ? 19.981 2.242 -15.970 1.00 91.81 122 ILE A N 1
ATOM 926 C CA . ILE A 1 122 ? 19.119 1.282 -16.669 1.00 91.81 122 ILE A CA 1
ATOM 927 C C . ILE A 1 122 ? 18.057 2.022 -17.482 1.00 91.81 122 ILE A C 1
ATOM 929 O O . ILE A 1 122 ? 17.595 3.086 -17.065 1.00 91.81 122 ILE A O 1
ATOM 933 N N . SER A 1 123 ? 17.661 1.487 -18.638 1.00 91.75 123 SER A N 1
ATOM 934 C CA . SER A 1 123 ? 16.533 2.053 -19.384 1.00 91.75 123 SER A CA 1
ATOM 935 C C . SER A 1 123 ? 15.216 1.729 -18.684 1.00 91.75 123 SER A C 1
ATOM 937 O O . SER A 1 123 ? 15.096 0.735 -17.957 1.00 91.75 123 SER A O 1
ATOM 939 N N . ARG A 1 124 ? 14.196 2.557 -18.917 1.00 90.12 124 ARG A N 1
ATOM 940 C CA . ARG A 1 124 ? 12.839 2.245 -18.446 1.00 90.12 124 ARG A CA 1
ATOM 941 C C . ARG A 1 124 ? 12.332 0.927 -19.031 1.00 90.12 124 ARG A C 1
ATOM 943 O O . ARG A 1 124 ? 11.701 0.166 -18.307 1.00 90.12 124 ARG A O 1
ATOM 950 N N . GLU A 1 125 ? 12.632 0.677 -20.306 1.00 91.12 125 GLU A N 1
ATOM 951 C CA . GLU A 1 125 ? 12.249 -0.532 -21.045 1.00 91.12 125 GLU A CA 1
ATOM 952 C C . GLU A 1 125 ? 12.807 -1.806 -20.393 1.00 91.12 125 GLU A C 1
ATOM 954 O O . GLU A 1 125 ? 12.050 -2.712 -20.063 1.00 91.12 125 GLU A O 1
ATOM 959 N N . ALA A 1 126 ? 14.102 -1.828 -20.066 1.00 93.94 126 ALA A N 1
ATOM 960 C CA . ALA A 1 126 ? 14.710 -2.975 -19.394 1.00 93.94 126 ALA A CA 1
ATOM 961 C C . ALA A 1 126 ? 14.090 -3.232 -18.007 1.00 93.94 126 ALA A C 1
ATOM 963 O O . ALA A 1 126 ? 13.931 -4.376 -17.585 1.00 93.94 126 ALA A O 1
ATOM 964 N N . TYR A 1 127 ? 13.713 -2.170 -17.284 1.00 94.69 127 TYR A N 1
ATOM 965 C CA . TYR A 1 127 ? 13.052 -2.330 -15.989 1.00 94.69 127 TYR A CA 1
ATOM 966 C C . TYR A 1 127 ? 11.631 -2.882 -16.132 1.00 94.69 127 TYR A C 1
ATOM 968 O O . TYR A 1 127 ? 11.247 -3.755 -15.358 1.00 94.69 127 TYR A O 1
ATOM 976 N N . ILE A 1 128 ? 10.840 -2.398 -17.099 1.00 93.44 128 ILE A N 1
ATOM 977 C CA . ILE A 1 128 ? 9.481 -2.917 -17.318 1.00 93.44 128 ILE A CA 1
ATOM 978 C C . ILE A 1 128 ? 9.504 -4.362 -17.826 1.00 93.44 128 ILE A C 1
ATOM 980 O O . ILE A 1 128 ? 8.672 -5.148 -17.389 1.00 93.44 128 ILE A O 1
ATOM 984 N N . GLU A 1 129 ? 10.485 -4.760 -18.640 1.00 94.81 129 GLU A N 1
ATOM 985 C CA . GLU A 1 129 ? 10.676 -6.166 -19.021 1.00 94.81 129 GLU A CA 1
ATOM 986 C C . GLU A 1 129 ? 10.924 -7.061 -17.802 1.00 94.81 129 GLU A C 1
ATOM 988 O O . GLU A 1 129 ? 10.266 -8.090 -17.658 1.00 94.81 129 GLU A O 1
ATOM 993 N N . ALA A 1 130 ? 11.780 -6.636 -16.868 1.00 95.00 130 ALA A N 1
ATOM 994 C CA . ALA A 1 130 ? 12.001 -7.371 -15.622 1.00 95.00 130 ALA A CA 1
ATOM 995 C C . ALA A 1 130 ? 10.728 -7.455 -14.754 1.00 95.00 130 ALA A C 1
ATOM 997 O O . ALA A 1 130 ? 10.477 -8.467 -14.097 1.00 95.00 130 ALA A O 1
ATOM 998 N N . LEU A 1 131 ? 9.893 -6.409 -14.754 1.00 95.12 131 LEU A N 1
ATOM 999 C CA . LEU A 1 131 ? 8.585 -6.452 -14.095 1.00 95.12 131 LEU A CA 1
ATOM 1000 C C . LEU A 1 131 ? 7.623 -7.413 -14.805 1.00 95.12 131 LEU A C 1
ATOM 1002 O O . LEU A 1 131 ? 6.894 -8.129 -14.124 1.00 95.12 131 LEU A O 1
ATOM 1006 N N . HIS A 1 132 ? 7.626 -7.454 -16.138 1.00 94.69 132 HIS A N 1
ATOM 1007 C CA . HIS A 1 132 ? 6.810 -8.385 -16.918 1.00 94.69 132 HIS A CA 1
ATOM 1008 C C . HIS A 1 132 ? 7.221 -9.836 -16.693 1.00 94.69 132 HIS A C 1
ATOM 1010 O O . HIS A 1 132 ? 6.355 -10.694 -16.553 1.00 94.69 132 HIS A O 1
ATOM 1016 N N . GLU A 1 133 ? 8.520 -10.116 -16.620 1.00 94.69 133 GLU A N 1
ATOM 1017 C CA . GLU A 1 133 ? 9.022 -11.450 -16.295 1.00 94.69 133 GLU A CA 1
ATOM 1018 C C . GLU A 1 133 ? 8.547 -11.894 -14.907 1.00 94.69 133 GLU A C 1
ATOM 1020 O O . GLU A 1 133 ? 8.146 -13.043 -14.724 1.00 94.69 133 GLU A O 1
ATOM 1025 N N . LYS A 1 134 ? 8.532 -10.970 -13.939 1.00 94.00 134 LYS A N 1
ATOM 1026 C CA . LYS A 1 134 ? 8.161 -11.282 -12.558 1.00 94.00 134 LYS A CA 1
ATOM 1027 C C . LYS A 1 134 ? 6.650 -11.374 -12.317 1.00 94.00 134 LYS A C 1
ATOM 1029 O O . LYS A 1 134 ? 6.208 -12.271 -11.607 1.00 94.00 134 LYS A O 1
ATOM 1034 N N . TYR A 1 135 ? 5.866 -10.435 -12.843 1.00 93.50 135 TYR A N 1
ATOM 1035 C CA . TYR A 1 135 ? 4.440 -10.285 -12.509 1.00 93.50 135 TYR A CA 1
ATOM 1036 C C . TYR A 1 135 ? 3.498 -10.511 -13.699 1.00 93.50 135 TYR A C 1
ATOM 1038 O O . TYR A 1 135 ? 2.281 -10.419 -13.545 1.00 93.50 135 TYR A O 1
ATOM 1046 N N . GLY A 1 136 ? 4.034 -10.784 -14.890 1.00 93.12 136 GLY A N 1
ATOM 1047 C CA . GLY A 1 136 ? 3.269 -10.784 -16.134 1.00 93.12 136 GLY A CA 1
ATOM 1048 C C . GLY A 1 136 ? 2.964 -9.369 -16.649 1.00 93.12 136 GLY A C 1
ATOM 1049 O O . GLY A 1 136 ? 3.412 -8.371 -16.073 1.00 93.12 136 GLY A O 1
ATOM 1050 N N . PRO A 1 137 ? 2.206 -9.245 -17.752 1.00 91.94 137 PRO A N 1
ATOM 1051 C CA . PRO A 1 137 ? 1.823 -7.946 -18.296 1.00 91.94 137 PRO A CA 1
ATOM 1052 C C . PRO A 1 137 ? 0.867 -7.196 -17.345 1.00 91.94 137 PRO A C 1
ATOM 1054 O O . PRO A 1 137 ? -0.032 -7.819 -16.774 1.00 91.94 137 PRO A O 1
ATOM 1057 N N . PRO A 1 138 ? 1.015 -5.869 -17.178 1.00 90.75 138 PRO A N 1
ATOM 1058 C CA . PRO A 1 138 ? 0.110 -5.066 -16.363 1.00 90.75 138 PRO A CA 1
ATOM 1059 C C . PRO A 1 138 ? -1.274 -4.976 -17.009 1.00 90.75 138 PRO A C 1
ATOM 1061 O O . PRO A 1 138 ? -1.401 -4.887 -18.230 1.00 90.75 138 PRO A O 1
ATOM 1064 N N . GLN A 1 139 ? -2.327 -4.917 -16.192 1.00 88.88 139 GLN A N 1
ATOM 1065 C CA . GLN A 1 139 ? -3.687 -4.684 -16.686 1.00 88.88 139 GLN A CA 1
ATOM 1066 C C . GLN A 1 139 ? -3.985 -3.201 -16.969 1.00 88.88 139 GLN A C 1
ATOM 1068 O O . GLN A 1 139 ? -5.018 -2.897 -17.570 1.00 88.88 139 GLN A O 1
ATOM 1073 N N . ALA A 1 140 ? -3.127 -2.276 -16.525 1.00 86.19 140 ALA A N 1
ATOM 1074 C CA . ALA A 1 140 ? -3.174 -0.877 -16.944 1.00 86.19 140 ALA A CA 1
ATOM 1075 C C . ALA A 1 140 ? -1.795 -0.210 -16.933 1.00 86.19 140 ALA A C 1
ATOM 1077 O O . ALA A 1 140 ? -0.981 -0.442 -16.034 1.00 86.19 140 ALA A O 1
ATOM 1078 N N . SER A 1 141 ? -1.586 0.681 -17.898 1.00 87.00 141 SER A N 1
ATOM 1079 C CA . SER A 1 141 ? -0.410 1.545 -18.016 1.00 87.00 141 SER A CA 1
ATOM 1080 C C . SER A 1 141 ? -0.839 2.983 -18.291 1.00 87.00 141 SER A C 1
ATOM 1082 O O . SER A 1 141 ? -1.862 3.224 -18.926 1.00 87.00 141 SER A O 1
ATOM 1084 N N . GLU A 1 142 ? -0.091 3.953 -17.783 1.00 82.56 142 GLU A N 1
ATOM 1085 C CA . GLU A 1 142 ? -0.343 5.372 -18.028 1.00 82.56 142 GLU A CA 1
ATOM 1086 C C . GLU A 1 142 ? -0.243 5.708 -19.521 1.00 82.56 142 GLU A C 1
ATOM 1088 O O . GLU A 1 142 ? 0.623 5.207 -20.225 1.00 82.56 142 GLU A O 1
ATOM 1093 N N . ILE A 1 143 ? -1.134 6.568 -20.012 1.00 74.50 143 ILE A N 1
ATOM 1094 C CA . ILE A 1 143 ? -1.007 7.128 -21.359 1.00 74.50 143 ILE A CA 1
ATOM 1095 C C . ILE A 1 143 ? -0.091 8.339 -21.247 1.00 74.50 143 ILE A C 1
ATOM 1097 O O . ILE A 1 143 ? -0.458 9.328 -20.603 1.00 74.50 143 ILE A O 1
ATOM 1101 N N . ASP A 1 144 ? 1.075 8.277 -21.887 1.00 71.06 144 ASP A N 1
ATOM 1102 C CA . ASP A 1 144 ? 2.014 9.395 -21.902 1.00 71.06 144 ASP A CA 1
ATOM 1103 C C . ASP A 1 144 ? 1.343 10.628 -22.529 1.00 71.06 144 ASP A C 1
ATOM 1105 O O . ASP A 1 144 ? 0.908 10.631 -23.682 1.00 71.06 144 ASP A O 1
ATOM 1109 N N . ALA A 1 145 ? 1.233 11.703 -21.745 1.00 64.44 145 ALA A N 1
ATOM 1110 C CA . ALA A 1 145 ? 0.567 12.928 -22.185 1.00 64.44 145 ALA A CA 1
ATOM 1111 C C . ALA A 1 145 ? 1.397 13.710 -23.219 1.00 64.44 145 ALA A C 1
ATOM 1113 O O . ALA A 1 145 ? 0.861 14.573 -23.918 1.00 64.44 145 ALA A O 1
ATOM 1114 N N . THR A 1 146 ? 2.705 13.446 -23.298 1.00 66.31 146 THR A N 1
ATOM 1115 C CA . THR A 1 146 ? 3.617 14.072 -24.263 1.00 66.31 146 THR A CA 1
ATOM 1116 C C . THR A 1 146 ? 4.644 13.059 -24.771 1.00 66.31 146 THR A C 1
ATOM 1118 O O . THR A 1 146 ? 4.932 12.085 -24.088 1.00 66.31 146 THR A O 1
ATOM 1121 N N . ASN A 1 147 ? 5.268 13.319 -25.921 1.00 62.81 147 ASN A N 1
ATOM 1122 C CA . ASN A 1 147 ? 6.307 12.439 -26.478 1.00 62.81 147 ASN A CA 1
ATOM 1123 C C . ASN A 1 147 ? 7.705 12.632 -25.836 1.00 62.81 147 ASN A C 1
ATOM 1125 O O . ASN A 1 147 ? 8.676 12.045 -26.310 1.00 62.81 147 ASN A O 1
ATOM 1129 N N . ASP A 1 148 ? 7.862 13.495 -24.816 1.00 67.25 148 ASP A N 1
ATOM 1130 C CA . ASP A 1 148 ? 9.161 13.700 -24.151 1.00 67.25 148 ASP A CA 1
ATOM 1131 C C . ASP A 1 148 ? 9.366 12.712 -22.999 1.00 67.25 148 ASP A C 1
ATOM 1133 O O . ASP A 1 148 ? 9.111 12.999 -21.825 1.00 67.25 148 ASP A O 1
ATOM 1137 N N . ASN A 1 149 ? 9.852 11.526 -23.338 1.00 65.19 149 ASN A N 1
ATOM 1138 C CA . ASN A 1 149 ? 10.004 10.420 -22.397 1.00 65.19 149 ASN A CA 1
ATOM 1139 C C . ASN A 1 149 ? 11.077 10.694 -21.324 1.00 65.19 149 ASN A C 1
ATOM 1141 O O . ASN A 1 149 ? 11.089 10.023 -20.289 1.00 65.19 149 ASN A O 1
ATOM 1145 N N . LYS A 1 150 ? 11.963 11.686 -21.525 1.00 66.50 150 LYS A N 1
ATOM 1146 C CA . LYS A 1 150 ? 13.139 11.924 -20.669 1.00 66.50 150 LYS A CA 1
ATOM 1147 C C . LYS A 1 150 ? 12.789 12.510 -19.305 1.00 66.50 150 LYS A C 1
ATOM 1149 O O . LYS A 1 150 ? 13.558 12.345 -18.363 1.00 66.50 150 LYS A O 1
ATOM 1154 N N . ARG A 1 151 ? 11.645 13.192 -19.179 1.00 68.31 151 ARG A N 1
ATOM 1155 C CA . ARG A 1 151 ? 11.204 13.857 -17.935 1.00 68.31 151 ARG A CA 1
ATOM 1156 C C . ARG A 1 151 ? 9.880 13.339 -17.376 1.00 68.31 151 ARG A C 1
ATOM 1158 O O . ARG A 1 151 ? 9.335 13.932 -16.448 1.00 68.31 151 ARG A O 1
ATOM 1165 N N . GLN A 1 152 ? 9.372 12.234 -17.910 1.00 79.62 152 GLN A N 1
ATOM 1166 C CA . GLN A 1 152 ? 8.076 11.696 -17.511 1.00 79.62 152 GLN A CA 1
ATOM 1167 C C . GLN A 1 152 ? 8.205 10.564 -16.497 1.00 79.62 152 GLN A C 1
ATOM 1169 O O . GLN A 1 152 ? 9.182 9.815 -16.484 1.00 79.62 152 GLN A O 1
ATOM 1174 N N . THR A 1 153 ? 7.208 10.479 -15.620 1.00 85.06 153 THR A N 1
ATOM 1175 C CA . THR A 1 153 ? 6.953 9.292 -14.807 1.00 85.06 153 THR A CA 1
ATOM 1176 C C . THR A 1 153 ? 5.883 8.489 -15.510 1.00 85.06 153 THR A C 1
ATOM 1178 O O . THR A 1 153 ? 4.831 9.044 -15.797 1.00 85.06 153 THR A O 1
ATOM 1181 N N . HIS A 1 154 ? 6.153 7.213 -15.745 1.00 87.12 154 HIS A N 1
ATOM 1182 C CA . HIS A 1 154 ? 5.196 6.289 -16.330 1.00 87.12 154 HIS A CA 1
ATOM 1183 C C . HIS A 1 154 ? 4.747 5.287 -15.271 1.00 87.12 154 HIS A C 1
ATOM 1185 O O . HIS A 1 154 ? 5.573 4.779 -14.501 1.00 87.12 154 HIS A O 1
ATOM 1191 N N . ARG A 1 155 ? 3.445 5.018 -15.200 1.00 87.88 155 ARG A N 1
ATOM 1192 C CA . ARG A 1 155 ? 2.857 4.159 -14.170 1.00 87.88 155 ARG A CA 1
ATOM 1193 C C . ARG A 1 155 ? 2.271 2.889 -14.752 1.00 87.88 155 ARG A C 1
ATOM 1195 O O . ARG A 1 155 ? 1.629 2.919 -15.790 1.00 87.88 155 ARG A O 1
ATOM 1202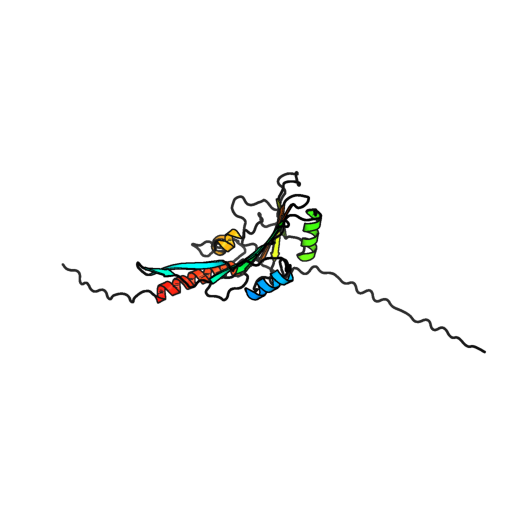 N N . TYR A 1 156 ? 2.436 1.804 -14.013 1.00 89.25 156 TYR A N 1
ATOM 1203 C CA . TYR A 1 156 ? 1.927 0.479 -14.338 1.00 89.25 156 TYR A CA 1
ATOM 1204 C C . TYR A 1 156 ? 1.155 -0.078 -13.151 1.00 89.25 156 TYR A C 1
ATOM 1206 O O . TYR A 1 156 ? 1.484 0.222 -11.997 1.00 89.25 156 TYR A O 1
ATOM 1214 N N . GLN A 1 157 ? 0.139 -0.886 -13.428 1.00 89.31 157 GLN A N 1
ATOM 1215 C CA . GLN A 1 157 ? -0.732 -1.457 -12.414 1.00 89.31 157 GLN A CA 1
ATOM 1216 C C . GLN A 1 157 ? -1.089 -2.903 -12.729 1.00 89.31 157 GLN A C 1
ATOM 1218 O O . GLN A 1 157 ? -1.562 -3.213 -13.824 1.00 89.31 157 GLN A O 1
ATOM 1223 N N . TRP A 1 158 ? -0.950 -3.738 -11.703 1.00 91.50 158 TRP A N 1
ATOM 1224 C CA . TRP A 1 158 ? -1.417 -5.106 -11.673 1.00 91.50 158 TRP A CA 1
ATOM 1225 C C . TRP A 1 158 ? -2.551 -5.261 -10.666 1.00 91.50 158 TRP A C 1
ATOM 1227 O O . TRP A 1 158 ? -2.485 -4.739 -9.548 1.00 91.50 158 TRP A O 1
ATOM 1237 N N . LEU A 1 159 ? -3.584 -5.991 -11.076 1.00 89.94 159 LEU A N 1
ATOM 1238 C CA . LEU A 1 159 ? -4.617 -6.502 -10.182 1.00 89.94 159 LEU A CA 1
ATOM 1239 C C . LEU A 1 159 ? -4.341 -7.974 -9.932 1.00 89.94 159 LEU A C 1
ATOM 1241 O O . LEU A 1 159 ? -4.206 -8.750 -10.877 1.00 89.94 159 LEU A O 1
ATOM 1245 N N . ILE A 1 160 ? -4.236 -8.332 -8.663 1.00 90.88 160 IL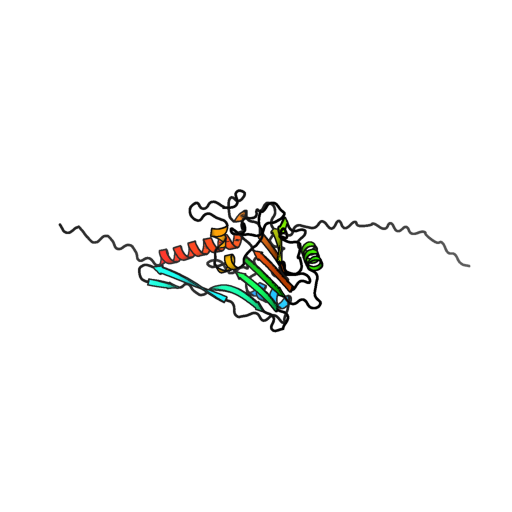E A N 1
ATOM 1246 C CA . ILE A 1 160 ? -3.867 -9.670 -8.232 1.00 90.88 160 ILE A CA 1
ATOM 1247 C C . ILE A 1 160 ? -5.046 -10.261 -7.451 1.00 90.88 160 ILE A C 1
ATOM 1249 O O . ILE A 1 160 ? -5.605 -9.611 -6.562 1.00 90.88 160 ILE A O 1
ATOM 1253 N N . GLY A 1 161 ? -5.422 -11.490 -7.803 1.00 88.88 161 GLY A N 1
ATOM 1254 C CA . GLY A 1 161 ? -6.580 -12.202 -7.267 1.00 88.88 161 GLY A CA 1
ATOM 1255 C C . GLY A 1 161 ? -7.649 -12.448 -8.333 1.00 88.88 161 GLY A C 1
ATOM 1256 O O . GLY A 1 161 ? -8.232 -11.511 -8.883 1.00 88.88 161 GLY A O 1
ATOM 1257 N N . ASP A 1 162 ? -7.925 -13.722 -8.603 1.00 86.12 162 ASP A N 1
ATOM 1258 C CA . ASP A 1 162 ? -8.879 -14.137 -9.631 1.00 86.12 162 ASP A CA 1
ATOM 1259 C C . ASP A 1 162 ? -10.303 -13.654 -9.324 1.00 86.12 162 ASP A C 1
ATOM 1261 O O . ASP A 1 162 ? -10.820 -13.803 -8.214 1.00 86.12 162 ASP A O 1
ATOM 1265 N N . GLY A 1 163 ? -10.946 -13.052 -10.329 1.00 87.88 163 GLY A N 1
ATOM 1266 C CA . GLY A 1 163 ? -12.304 -12.509 -10.215 1.00 87.88 163 GLY A CA 1
ATOM 1267 C C . GLY A 1 163 ? -12.430 -11.275 -9.313 1.00 87.88 163 GLY A C 1
ATOM 1268 O O . GLY A 1 163 ? -13.545 -10.804 -9.097 1.00 87.88 163 GLY A O 1
ATOM 1269 N N . LYS A 1 164 ? -11.319 -10.744 -8.790 1.00 91.62 164 LYS A N 1
ATOM 1270 C CA . LYS A 1 164 ? -11.306 -9.530 -7.971 1.00 91.62 164 LYS A CA 1
ATOM 1271 C C . LYS A 1 164 ? -11.292 -8.271 -8.836 1.00 91.62 164 LYS A C 1
ATOM 1273 O O . LYS A 1 164 ? -10.812 -8.276 -9.969 1.00 91.62 164 LYS A O 1
ATOM 1278 N N . VAL A 1 165 ? -11.796 -7.169 -8.287 1.00 89.69 165 VAL A N 1
ATOM 1279 C CA . VAL A 1 165 ? -11.985 -5.904 -9.014 1.00 89.69 165 VAL A CA 1
ATOM 1280 C C . VAL A 1 165 ? -11.121 -4.774 -8.459 1.00 89.69 165 VAL A C 1
ATOM 1282 O O . VAL A 1 165 ? -10.722 -4.778 -7.293 1.00 89.69 165 VAL A O 1
ATOM 1285 N N . GLN A 1 166 ? -10.838 -3.764 -9.285 1.00 87.38 166 GLN A N 1
ATOM 1286 C CA . GLN A 1 166 ? -10.123 -2.571 -8.830 1.00 87.38 166 GLN A CA 1
ATOM 1287 C C . GLN A 1 166 ? -11.039 -1.679 -7.984 1.00 87.38 166 GLN A C 1
ATOM 1289 O O . GLN A 1 166 ? -11.888 -0.955 -8.508 1.00 87.38 166 GLN A O 1
ATOM 1294 N N . CYS A 1 167 ? -10.826 -1.686 -6.672 1.00 87.38 167 CYS A N 1
ATOM 1295 C CA . CYS A 1 167 ? -11.576 -0.842 -5.745 1.00 87.38 167 CYS A CA 1
ATOM 1296 C C . CYS A 1 167 ? -10.919 0.515 -5.486 1.00 87.38 167 CYS A C 1
ATOM 1298 O O . CYS A 1 167 ? -11.622 1.504 -5.277 1.00 87.38 167 CYS A O 1
ATOM 1300 N N . LEU A 1 168 ? -9.585 0.588 -5.509 1.00 81.56 168 LEU A N 1
ATOM 1301 C CA . LEU A 1 168 ? -8.853 1.839 -5.311 1.00 81.56 168 LEU A CA 1
ATOM 1302 C C . LEU A 1 168 ? -8.764 2.591 -6.638 1.00 81.56 168 LEU A C 1
ATOM 1304 O O . LEU A 1 168 ? -7.750 2.574 -7.332 1.00 81.56 168 LEU A O 1
ATOM 1308 N N . ARG A 1 169 ? -9.866 3.247 -7.005 1.00 70.00 169 ARG A N 1
ATOM 1309 C CA . ARG A 1 169 ? -9.911 4.147 -8.163 1.00 70.00 169 ARG A CA 1
ATOM 1310 C C . ARG A 1 169 ? -9.084 5.391 -7.837 1.00 70.00 169 ARG A C 1
ATOM 1312 O O . ARG A 1 169 ? -9.170 5.904 -6.719 1.00 70.00 169 ARG A O 1
ATOM 1319 N N . ALA A 1 170 ? -8.278 5.884 -8.777 1.00 58.81 170 ALA A N 1
ATOM 1320 C CA . ALA A 1 170 ? -7.487 7.072 -8.496 1.00 58.81 170 ALA A CA 1
ATOM 1321 C C . ALA A 1 170 ? -8.395 8.284 -8.234 1.00 58.81 170 ALA A C 1
ATOM 1323 O O . ALA A 1 170 ? -9.486 8.435 -8.789 1.00 58.81 170 ALA A O 1
ATOM 1324 N N . ILE A 1 171 ? -7.895 9.143 -7.354 1.00 51.59 171 ILE A N 1
ATOM 1325 C CA . ILE A 1 171 ? -8.489 10.397 -6.890 1.00 51.59 171 ILE A CA 1
ATOM 1326 C C . ILE A 1 171 ? -8.781 11.312 -8.104 1.00 51.59 171 ILE A C 1
ATOM 1328 O O . ILE A 1 171 ? -8.049 11.248 -9.094 1.00 51.59 171 ILE A O 1
ATOM 1332 N N . PRO A 1 172 ? -9.806 12.189 -8.064 1.00 42.31 172 PRO A N 1
ATOM 1333 C CA . PRO A 1 172 ? -10.009 13.220 -9.086 1.00 42.31 172 PRO A CA 1
ATOM 1334 C C . PRO A 1 172 ? -8.703 13.953 -9.451 1.00 42.31 172 PRO A C 1
ATOM 1336 O O . PRO A 1 172 ? -8.012 14.455 -8.568 1.00 42.31 172 PRO A O 1
ATOM 1339 N N . GLY A 1 173 ? -8.362 13.991 -10.747 1.00 50.16 173 GLY A N 1
ATOM 1340 C CA . GLY A 1 173 ? -7.051 14.446 -11.244 1.00 50.16 173 GLY A CA 1
ATOM 1341 C C . GLY A 1 173 ? -6.028 13.325 -11.490 1.00 50.16 173 GLY A C 1
ATOM 1342 O O . GLY A 1 173 ? -4.870 13.619 -11.774 1.00 50.16 173 GLY A O 1
ATOM 1343 N N . GLY A 1 174 ? -6.440 12.058 -11.376 1.00 55.31 174 GLY A N 1
ATOM 1344 C CA . GLY A 1 174 ? -5.616 10.890 -11.686 1.00 55.31 174 GLY A CA 1
ATOM 1345 C C . GLY A 1 174 ? -5.136 10.832 -13.141 1.00 55.31 174 GLY A C 1
ATOM 1346 O O . GLY A 1 174 ? -5.705 11.453 -14.040 1.00 55.31 174 GLY A O 1
ATOM 1347 N N . TYR A 1 175 ? -4.069 10.067 -13.360 1.00 65.75 175 TYR A N 1
ATOM 1348 C CA . TYR A 1 175 ? -3.445 9.899 -14.671 1.00 65.75 175 TYR A CA 1
ATOM 1349 C C . TYR A 1 175 ? -4.320 9.032 -15.570 1.00 65.75 175 TYR A C 1
ATOM 1351 O O . TYR A 1 175 ? -4.850 8.019 -15.111 1.00 65.75 175 TYR A O 1
ATOM 1359 N N . LYS A 1 176 ? -4.487 9.433 -16.836 1.00 68.44 176 LYS A N 1
ATOM 1360 C CA . LYS A 1 176 ? -5.194 8.618 -17.831 1.00 68.44 176 LYS A CA 1
ATOM 1361 C C . LYS A 1 176 ? -4.390 7.358 -18.109 1.00 68.44 176 LYS A C 1
ATOM 1363 O O . LYS A 1 176 ? -3.165 7.409 -18.151 1.00 68.44 176 LYS A O 1
ATOM 1368 N N . VAL A 1 177 ? -5.086 6.248 -18.299 1.00 71.31 177 VAL A N 1
ATOM 1369 C CA . VAL A 1 177 ? -4.465 4.938 -18.503 1.00 71.31 177 VAL A CA 1
ATOM 1370 C C . VAL A 1 177 ? -5.077 4.254 -19.701 1.00 71.31 177 VAL A C 1
ATOM 1372 O O . VAL A 1 177 ? -6.277 4.400 -19.944 1.00 71.31 177 VAL A O 1
ATOM 1375 N N . ASP A 1 178 ? -4.253 3.487 -20.397 1.00 67.88 178 ASP A N 1
ATOM 1376 C CA . ASP A 1 178 ? -4.717 2.430 -21.270 1.00 67.88 178 ASP A CA 1
ATOM 1377 C C . ASP A 1 178 ? -5.140 1.250 -20.387 1.00 67.88 178 ASP A C 1
ATOM 1379 O O . ASP A 1 178 ? -4.438 0.862 -19.449 1.00 67.88 178 ASP A O 1
ATOM 1383 N N . GLY A 1 179 ? -6.336 0.723 -20.646 1.00 64.38 179 GLY A N 1
ATOM 1384 C CA . GLY A 1 179 ? -6.965 -0.330 -19.847 1.00 64.38 179 GLY A CA 1
ATOM 1385 C C . GLY A 1 179 ? -8.328 0.075 -19.264 1.00 64.38 179 GLY A C 1
ATOM 1386 O O . GLY A 1 179 ? -8.754 1.227 -19.368 1.00 64.38 179 GLY A O 1
ATOM 1387 N N . PRO A 1 180 ? -9.057 -0.865 -18.640 1.00 63.31 180 PRO A N 1
ATOM 1388 C CA . PRO A 1 180 ? -10.472 -0.676 -18.300 1.00 63.31 180 PRO A CA 1
ATOM 1389 C C . PRO A 1 180 ? -10.717 0.203 -17.057 1.00 63.31 180 PRO A C 1
ATOM 1391 O O . PRO A 1 180 ? -11.862 0.508 -16.732 1.00 63.31 180 PRO A O 1
ATOM 1394 N N . TYR A 1 181 ? -9.667 0.628 -16.346 1.00 62.72 181 TYR A N 1
ATOM 1395 C CA . TYR A 1 181 ? -9.794 1.190 -14.993 1.00 62.72 181 TYR A CA 1
ATOM 1396 C C . TYR A 1 181 ? -9.808 2.726 -14.932 1.00 62.72 181 TYR A C 1
ATOM 1398 O O . TYR A 1 181 ? -10.001 3.298 -13.856 1.00 62.72 181 TYR A O 1
ATOM 1406 N N . GLY A 1 182 ? -9.626 3.410 -16.068 1.00 56.03 182 GLY A N 1
ATOM 1407 C CA . GLY A 1 182 ? -9.703 4.872 -16.205 1.00 56.03 182 GLY A CA 1
ATOM 1408 C C . GLY A 1 182 ? -8.623 5.676 -15.463 1.00 56.03 182 GLY A C 1
ATOM 1409 O O . GLY A 1 182 ? -8.442 6.851 -15.772 1.00 56.03 182 GLY A O 1
ATOM 1410 N N . SER A 1 183 ? -7.896 5.063 -14.516 1.00 61.88 183 SER A N 1
ATOM 1411 C CA . SER A 1 183 ? -6.755 5.647 -13.805 1.00 61.88 183 SER A CA 1
ATOM 1412 C C . SER A 1 183 ? -5.860 4.602 -13.114 1.00 61.88 183 SER A C 1
ATOM 1414 O O . SER A 1 183 ? -6.315 3.495 -12.819 1.00 61.88 183 SER A O 1
ATOM 1416 N N . VAL A 1 184 ? -4.603 4.971 -12.832 1.00 61.59 184 VAL A N 1
ATOM 1417 C CA . VAL A 1 184 ? -3.621 4.181 -12.061 1.00 61.59 184 VAL A CA 1
ATOM 1418 C C . VAL A 1 184 ? -3.095 4.985 -10.874 1.00 61.59 184 VAL A C 1
ATOM 1420 O O . VAL A 1 184 ? -2.901 6.201 -10.965 1.00 61.59 184 VAL A O 1
ATOM 1423 N N . GLY A 1 185 ? -2.798 4.292 -9.773 1.00 58.75 185 GLY A N 1
ATOM 1424 C CA . GLY A 1 185 ? -1.994 4.836 -8.679 1.00 58.75 185 GLY A CA 1
ATOM 1425 C C . GLY A 1 185 ? -2.491 4.449 -7.292 1.00 58.75 185 GLY A C 1
ATOM 1426 O O . GLY A 1 185 ? -3.477 4.995 -6.801 1.00 58.75 185 GLY A O 1
ATOM 1427 N N . ALA A 1 186 ? -1.738 3.583 -6.613 1.00 58.47 186 ALA A N 1
ATOM 1428 C CA . ALA A 1 186 ? -1.849 3.399 -5.174 1.00 58.47 186 ALA A CA 1
ATOM 1429 C C . ALA A 1 186 ? -0.954 4.429 -4.469 1.00 58.47 186 ALA A C 1
ATOM 1431 O O . ALA A 1 186 ? 0.250 4.509 -4.722 1.00 58.47 186 ALA A O 1
ATOM 1432 N N . SER A 1 187 ? -1.521 5.223 -3.562 1.00 60.88 187 SER A N 1
ATOM 1433 C CA . SER A 1 187 ? -0.732 6.069 -2.666 1.00 60.88 187 SER A CA 1
ATOM 1434 C C . SER A 1 187 ? -0.593 5.388 -1.312 1.00 60.88 187 SER A C 1
ATOM 1436 O O . SER A 1 187 ? -1.592 5.123 -0.643 1.00 60.88 187 SER A O 1
ATOM 1438 N N . THR A 1 188 ? 0.646 5.196 -0.856 1.00 63.72 188 THR A N 1
ATOM 1439 C CA . THR A 1 188 ? 0.937 4.817 0.536 1.00 63.72 188 THR A CA 1
ATOM 1440 C C . THR A 1 188 ? 0.379 5.823 1.543 1.00 63.72 188 THR A C 1
ATOM 1442 O O . THR A 1 188 ? 0.129 5.461 2.687 1.00 63.72 188 THR A O 1
ATOM 1445 N N . GLY A 1 189 ? 0.109 7.065 1.127 1.00 68.06 189 GLY A N 1
ATOM 1446 C CA . GLY A 1 189 ? -0.498 8.079 1.986 1.00 68.06 189 GLY A CA 1
ATOM 1447 C C . GLY A 1 189 ? -1.911 7.716 2.449 1.00 68.06 189 GLY A C 1
ATOM 1448 O O . GLY A 1 189 ? -2.276 8.046 3.574 1.00 68.06 189 GLY A O 1
ATOM 1449 N N . ALA A 1 190 ? -2.703 7.002 1.638 1.00 71.06 190 ALA A N 1
ATOM 1450 C CA . ALA A 1 190 ? -4.027 6.531 2.062 1.00 71.06 190 ALA A CA 1
ATOM 1451 C C . ALA A 1 190 ? -3.920 5.435 3.135 1.00 71.06 190 ALA A C 1
ATOM 1453 O O . ALA A 1 190 ? -4.696 5.425 4.083 1.00 71.06 190 ALA A O 1
ATOM 1454 N N . ILE A 1 191 ? -2.905 4.578 3.026 1.00 75.75 191 ILE A N 1
ATOM 1455 C CA . ILE A 1 191 ? -2.605 3.509 3.987 1.00 75.75 191 ILE A CA 1
ATOM 1456 C C . ILE A 1 191 ? -2.118 4.127 5.302 1.00 75.75 191 ILE A C 1
ATOM 1458 O O . ILE A 1 191 ? -2.639 3.832 6.373 1.00 75.75 191 ILE A O 1
ATOM 1462 N N . GLU A 1 192 ? -1.159 5.052 5.233 1.00 73.31 192 GLU A N 1
ATOM 1463 C CA . GLU A 1 192 ? -0.605 5.704 6.419 1.00 73.31 192 GLU A CA 1
ATOM 1464 C C . GLU A 1 192 ? -1.650 6.536 7.174 1.00 73.31 192 GLU A C 1
ATOM 1466 O O . GLU A 1 192 ? -1.634 6.577 8.409 1.00 73.31 192 GLU A O 1
ATOM 1471 N N . SER A 1 193 ? -2.565 7.180 6.445 1.00 73.62 193 SER A N 1
ATOM 1472 C CA . SER A 1 193 ? -3.636 7.991 7.030 1.00 73.62 193 SER A CA 1
ATOM 1473 C C . SER A 1 193 ? -4.873 7.196 7.457 1.00 73.62 193 SER A C 1
ATOM 1475 O O . SER A 1 193 ? -5.768 7.799 8.047 1.00 73.62 193 SER A O 1
ATOM 1477 N N . GLY A 1 194 ? -4.930 5.880 7.210 1.00 78.94 194 GLY A N 1
ATOM 1478 C CA . GLY A 1 194 ? -6.098 5.051 7.530 1.00 78.94 194 GLY A CA 1
ATOM 1479 C C . GLY A 1 194 ? -7.341 5.486 6.750 1.00 78.94 194 GLY A C 1
ATOM 1480 O O . GLY A 1 194 ? -8.375 5.796 7.341 1.00 78.94 194 GLY A O 1
ATOM 1481 N N . ARG A 1 195 ? -7.199 5.634 5.428 1.00 85.19 195 ARG A N 1
ATOM 1482 C CA . ARG A 1 195 ? -8.235 6.151 4.523 1.00 85.19 195 ARG A CA 1
ATOM 1483 C C . ARG A 1 195 ? -8.555 5.215 3.357 1.00 85.19 195 ARG A C 1
ATOM 1485 O O . ARG A 1 195 ? -9.086 5.683 2.351 1.00 85.19 195 ARG A O 1
ATOM 1492 N N . ILE A 1 196 ? -8.252 3.926 3.462 1.00 88.94 196 ILE A N 1
ATOM 1493 C CA . ILE A 1 196 ? -8.576 2.936 2.431 1.00 88.94 196 ILE A CA 1
ATOM 1494 C C . ILE A 1 196 ? -10.074 2.635 2.410 1.00 88.94 196 ILE A C 1
ATOM 1496 O O . ILE A 1 196 ? -10.691 2.740 1.353 1.00 88.94 196 ILE A O 1
ATOM 1500 N N . LEU A 1 197 ? -10.691 2.346 3.556 1.00 90.56 197 LEU A N 1
ATOM 1501 C CA . LEU A 1 197 ? -12.125 2.077 3.659 1.00 90.56 197 LEU A CA 1
ATOM 1502 C C . LEU A 1 197 ? -12.977 3.224 3.081 1.00 90.56 197 LEU A C 1
ATOM 1504 O O . LEU A 1 197 ? -13.784 2.961 2.188 1.00 90.56 197 LEU A O 1
ATOM 1508 N N . PRO A 1 198 ? -12.784 4.501 3.473 1.00 89.25 198 PRO A N 1
ATOM 1509 C CA . PRO A 1 198 ? -13.541 5.603 2.879 1.00 89.25 198 PRO A CA 1
ATOM 1510 C C . PRO A 1 198 ? -13.176 5.895 1.414 1.00 89.25 198 PRO A C 1
ATOM 1512 O O . PRO A 1 198 ? -13.906 6.632 0.753 1.00 89.25 198 PRO A O 1
ATOM 1515 N N . ALA A 1 199 ? -12.060 5.366 0.896 1.00 86.62 199 ALA A N 1
ATOM 1516 C CA . ALA A 1 199 ? -11.707 5.480 -0.519 1.00 86.62 199 ALA A CA 1
ATOM 1517 C C . ALA A 1 199 ? -12.415 4.436 -1.398 1.00 86.62 199 ALA A C 1
ATOM 1519 O O . ALA A 1 199 ? -12.554 4.665 -2.598 1.00 86.62 199 ALA A O 1
ATOM 1520 N N . ILE A 1 200 ? -12.874 3.320 -0.819 1.00 89.44 200 ILE A N 1
ATOM 1521 C CA . ILE A 1 200 ? -13.532 2.229 -1.557 1.00 89.44 200 ILE A CA 1
ATOM 1522 C C . ILE A 1 200 ? -15.018 2.072 -1.222 1.00 89.44 200 ILE A C 1
ATOM 1524 O O . ILE A 1 200 ? -15.741 1.416 -1.969 1.00 89.44 200 ILE A O 1
ATOM 1528 N N . GLN A 1 201 ? -15.488 2.677 -0.130 1.00 91.69 201 GLN A N 1
ATOM 1529 C CA . GLN A 1 201 ? -16.852 2.546 0.367 1.00 91.69 201 GLN A CA 1
ATOM 1530 C C . GLN A 1 201 ? -17.423 3.911 0.765 1.00 91.69 201 GLN A C 1
ATOM 1532 O O . GLN A 1 201 ? -16.765 4.742 1.392 1.00 91.69 201 GLN A O 1
ATOM 1537 N N . ASN A 1 202 ? -18.687 4.150 0.424 1.00 90.94 202 ASN A N 1
ATOM 1538 C CA . ASN A 1 202 ? -19.411 5.335 0.859 1.00 90.94 202 ASN A CA 1
ATOM 1539 C C . ASN A 1 202 ? -19.700 5.247 2.367 1.00 90.94 202 ASN A C 1
ATOM 1541 O O . ASN A 1 202 ? -20.449 4.378 2.809 1.00 90.94 202 ASN A O 1
ATOM 1545 N N . SER A 1 203 ? -19.164 6.187 3.145 1.00 86.69 203 SER A N 1
ATOM 1546 C CA . SER A 1 203 ? -19.250 6.175 4.614 1.00 86.69 203 SER A CA 1
ATOM 1547 C C . SER A 1 203 ? -20.666 6.304 5.181 1.00 86.69 203 SER A C 1
ATOM 1549 O O . SER A 1 203 ? -20.893 5.948 6.331 1.00 86.69 203 SER A O 1
ATOM 1551 N N . THR A 1 204 ? -21.623 6.820 4.404 1.00 87.44 204 THR A N 1
ATOM 1552 C CA . THR A 1 204 ? -23.016 6.996 4.850 1.00 87.44 204 THR A CA 1
ATOM 1553 C C . THR A 1 204 ? -23.862 5.763 4.562 1.00 87.44 204 THR A C 1
ATOM 1555 O O . THR A 1 204 ? -24.695 5.373 5.372 1.00 87.44 204 THR A O 1
ATOM 1558 N N . THR A 1 205 ? -23.674 5.158 3.390 1.00 91.38 205 THR A N 1
ATOM 1559 C CA . THR A 1 205 ? -24.525 4.060 2.906 1.00 91.38 205 THR A CA 1
ATOM 1560 C C . THR A 1 205 ? -23.896 2.684 3.082 1.00 91.38 205 THR A C 1
ATOM 1562 O O . THR A 1 205 ? -24.593 1.687 2.921 1.00 91.38 205 THR A O 1
ATOM 1565 N N . GLY A 1 206 ? -22.589 2.609 3.344 1.00 89.56 206 GLY A N 1
ATOM 1566 C CA . GLY A 1 206 ? -21.839 1.354 3.362 1.00 89.56 206 GLY A CA 1
ATOM 1567 C C . GLY A 1 206 ? -21.744 0.674 1.990 1.00 89.56 206 GLY A C 1
ATOM 1568 O O . GLY A 1 206 ? -21.305 -0.467 1.902 1.00 89.56 206 GLY A O 1
ATOM 1569 N N . LYS A 1 207 ? -22.152 1.329 0.899 1.00 93.12 207 LYS A N 1
ATOM 1570 C CA . LYS A 1 207 ? -22.039 0.754 -0.447 1.00 93.12 207 LYS A CA 1
ATOM 1571 C C . LYS A 1 207 ? -20.634 0.941 -1.006 1.00 93.12 207 LYS A C 1
ATOM 1573 O O . LYS A 1 207 ? -20.042 2.007 -0.825 1.00 93.12 207 LYS A O 1
ATOM 1578 N N . MET A 1 208 ? -20.129 -0.070 -1.708 1.00 92.81 208 MET A N 1
ATOM 1579 C CA . MET A 1 208 ? -18.868 0.030 -2.442 1.00 92.81 208 MET A CA 1
ATOM 1580 C C . MET A 1 208 ? -18.964 1.092 -3.546 1.00 92.81 208 MET A C 1
ATOM 1582 O O . MET A 1 208 ? -20.015 1.288 -4.156 1.00 92.81 208 MET A O 1
ATOM 1586 N N . ILE A 1 209 ? -17.860 1.802 -3.779 1.00 89.19 209 ILE A N 1
ATOM 1587 C CA . ILE A 1 209 ? -17.732 2.819 -4.834 1.00 89.19 209 ILE A CA 1
ATOM 1588 C C . ILE A 1 209 ? -17.505 2.155 -6.197 1.00 89.19 209 ILE A C 1
ATOM 1590 O O . ILE A 1 209 ? -17.978 2.656 -7.220 1.00 89.19 209 ILE A O 1
ATOM 1594 N N . ALA A 1 210 ? -16.770 1.041 -6.224 1.00 87.06 210 ALA A N 1
ATOM 1595 C CA . ALA A 1 210 ? -16.669 0.204 -7.411 1.00 87.06 210 ALA A CA 1
ATOM 1596 C C . ALA A 1 210 ? -18.007 -0.536 -7.611 1.00 87.06 210 ALA A C 1
ATOM 1598 O O . ALA A 1 210 ? -18.442 -1.223 -6.689 1.00 87.06 210 ALA A O 1
ATOM 1599 N N . PRO A 1 211 ? -18.666 -0.398 -8.778 1.00 87.31 211 PRO A N 1
ATOM 1600 C CA . PRO A 1 211 ? -19.997 -0.969 -9.001 1.00 87.31 211 PRO A CA 1
ATOM 1601 C C . PRO A 1 211 ? -19.994 -2.502 -9.005 1.00 87.31 211 PRO A C 1
ATOM 1603 O O . PRO A 1 211 ? -21.001 -3.109 -8.654 1.00 87.31 211 PRO A O 1
ATOM 1606 N N . ASP A 1 212 ? -18.860 -3.104 -9.362 1.00 89.81 212 ASP A N 1
ATOM 1607 C CA . ASP A 1 212 ? -18.688 -4.555 -9.458 1.00 89.81 212 ASP A CA 1
ATOM 1608 C C . ASP A 1 212 ? -18.248 -5.194 -8.126 1.00 89.81 212 ASP A C 1
ATOM 1610 O O . ASP A 1 212 ? -18.087 -6.408 -8.048 1.00 89.81 212 ASP A O 1
ATOM 1614 N N . ALA A 1 213 ? -18.053 -4.391 -7.071 1.00 92.31 213 ALA A N 1
ATOM 1615 C CA . ALA A 1 213 ? -17.756 -4.869 -5.725 1.00 92.31 213 ALA A CA 1
ATOM 1616 C C . ALA A 1 213 ? -19.006 -4.788 -4.840 1.00 92.31 213 ALA A C 1
ATOM 1618 O O . ALA A 1 213 ? -19.706 -3.777 -4.806 1.00 92.31 213 ALA A O 1
ATOM 1619 N N . THR A 1 214 ? -19.254 -5.828 -4.052 1.00 94.62 214 THR A N 1
ATOM 1620 C CA . THR A 1 214 ? -20.313 -5.865 -3.032 1.00 94.62 214 THR A CA 1
ATOM 1621 C C . THR A 1 214 ? -19.765 -5.657 -1.624 1.00 94.62 214 THR A C 1
ATOM 1623 O O . THR A 1 214 ? -20.471 -5.159 -0.747 1.00 94.62 214 THR A O 1
ATOM 1626 N N . SER A 1 215 ? -18.490 -5.982 -1.420 1.00 95.00 215 SER A N 1
ATOM 1627 C CA . SER A 1 215 ? -17.772 -5.832 -0.159 1.00 95.00 215 SER A CA 1
ATOM 1628 C C . SER A 1 215 ? -16.287 -5.523 -0.401 1.00 95.00 215 SER A C 1
ATOM 1630 O O . SER A 1 215 ? -15.802 -5.687 -1.524 1.00 95.00 215 SER A O 1
ATOM 1632 N N . PRO A 1 216 ? -15.525 -5.116 0.633 1.00 93.19 216 PRO A N 1
ATOM 1633 C CA . PRO A 1 216 ? -14.074 -4.972 0.519 1.00 93.19 216 PRO A CA 1
ATOM 1634 C C . PRO A 1 216 ? -13.352 -6.250 0.078 1.00 93.19 216 PRO A C 1
ATOM 1636 O O . PRO A 1 216 ? -12.277 -6.159 -0.502 1.00 93.19 216 PRO A O 1
ATOM 1639 N N . ASP A 1 217 ? -13.929 -7.430 0.318 1.00 94.94 217 ASP A N 1
ATOM 1640 C CA . ASP A 1 217 ? -13.311 -8.708 -0.044 1.00 94.94 217 ASP A CA 1
ATOM 1641 C C . ASP A 1 217 ? -13.321 -8.957 -1.555 1.00 94.94 217 ASP A C 1
ATOM 1643 O O . ASP A 1 217 ? -12.548 -9.781 -2.037 1.00 94.94 217 ASP A O 1
ATOM 1647 N N . ASP A 1 218 ? -14.142 -8.234 -2.318 1.00 95.00 218 ASP A N 1
ATOM 1648 C CA . ASP A 1 218 ? -14.157 -8.302 -3.784 1.00 95.00 218 ASP A CA 1
ATOM 1649 C C . ASP A 1 218 ? -12.993 -7.518 -4.410 1.00 95.00 218 ASP A C 1
ATOM 1651 O O . ASP A 1 218 ? -12.732 -7.626 -5.608 1.00 95.00 218 ASP A O 1
ATOM 1655 N N . CYS A 1 219 ? -12.270 -6.736 -3.608 1.00 92.00 219 CYS A N 1
ATOM 1656 C CA . CYS A 1 219 ? -11.172 -5.906 -4.070 1.00 92.00 219 CYS A CA 1
ATOM 1657 C C . CYS A 1 219 ? -9.911 -6.727 -4.338 1.00 92.00 219 CYS A C 1
ATOM 1659 O O . CYS A 1 219 ? -9.492 -7.544 -3.518 1.00 92.00 219 CYS A O 1
ATOM 1661 N N . ALA A 1 220 ? -9.278 -6.467 -5.478 1.00 92.38 220 ALA A N 1
ATOM 1662 C CA . ALA A 1 220 ? -8.002 -7.070 -5.828 1.00 92.38 220 ALA A CA 1
ATOM 1663 C C . ALA A 1 220 ? -6.882 -6.547 -4.923 1.00 92.38 220 ALA A C 1
ATOM 1665 O O . ALA A 1 220 ? -6.908 -5.394 -4.474 1.00 92.38 220 ALA A O 1
ATOM 1666 N N . VAL A 1 221 ? -5.858 -7.375 -4.722 1.00 92.44 221 VAL A N 1
ATOM 1667 C CA . VAL A 1 221 ? -4.554 -6.886 -4.278 1.00 92.44 221 VAL A CA 1
ATOM 1668 C C . VAL A 1 221 ? -3.993 -6.011 -5.394 1.00 92.44 221 VAL A C 1
ATOM 1670 O O . VAL A 1 221 ? -4.037 -6.363 -6.575 1.00 92.44 221 VAL A O 1
ATOM 1673 N N . LEU A 1 222 ? -3.489 -4.842 -5.017 1.00 90.56 222 LEU A N 1
ATOM 1674 C CA . LEU A 1 222 ? -3.032 -3.835 -5.957 1.00 90.56 222 LEU A CA 1
ATOM 1675 C C . LEU A 1 222 ? -1.509 -3.755 -5.934 1.00 90.56 222 LEU A C 1
ATOM 1677 O O . LEU A 1 222 ? -0.931 -3.387 -4.913 1.00 90.56 222 LEU A O 1
ATOM 1681 N N . LEU A 1 223 ? -0.871 -4.033 -7.069 1.00 92.50 223 LEU A N 1
ATOM 1682 C CA . LEU A 1 223 ? 0.550 -3.773 -7.281 1.00 92.50 223 LEU A CA 1
ATOM 1683 C C . LEU A 1 223 ? 0.699 -2.638 -8.292 1.00 92.50 223 LEU A C 1
ATOM 1685 O O . LEU A 1 223 ? 0.128 -2.677 -9.375 1.00 92.50 223 LEU A O 1
ATOM 1689 N N . THR A 1 224 ? 1.472 -1.612 -7.957 1.00 90.62 224 THR A N 1
ATOM 1690 C CA . THR A 1 224 ? 1.753 -0.495 -8.866 1.00 90.62 224 THR A CA 1
ATOM 1691 C C . THR A 1 224 ? 3.235 -0.190 -8.915 1.00 90.62 224 THR A C 1
ATOM 1693 O O . THR A 1 224 ? 3.917 -0.259 -7.894 1.00 90.62 224 THR A O 1
ATOM 1696 N N . TYR A 1 225 ? 3.717 0.196 -10.093 1.00 92.44 225 TYR A N 1
ATOM 1697 C CA . TYR A 1 225 ? 5.058 0.738 -10.275 1.00 92.44 225 TYR A CA 1
ATOM 1698 C C . TYR A 1 225 ? 4.990 2.119 -10.919 1.00 92.44 225 TYR A C 1
ATOM 1700 O O . TYR A 1 225 ? 4.261 2.321 -11.881 1.00 92.44 225 TYR A O 1
ATOM 1708 N N . SER A 1 226 ? 5.747 3.076 -10.386 1.00 90.75 226 SER A N 1
ATOM 1709 C CA . SER A 1 226 ? 5.982 4.396 -10.982 1.00 90.75 226 SER A CA 1
ATOM 1710 C C . SER A 1 226 ? 7.451 4.500 -11.375 1.00 90.75 226 SER A C 1
ATOM 1712 O O . SER A 1 226 ? 8.320 4.433 -10.504 1.00 90.75 226 SER A O 1
ATOM 1714 N N . LEU A 1 227 ? 7.723 4.641 -12.670 1.00 92.19 227 LEU A N 1
ATOM 1715 C CA . LEU A 1 227 ? 9.064 4.664 -13.250 1.00 92.19 227 LEU A CA 1
ATOM 1716 C C . LEU A 1 227 ? 9.374 6.068 -13.770 1.00 92.19 227 LEU A C 1
ATOM 1718 O O . LEU A 1 227 ? 8.755 6.521 -14.732 1.00 92.19 227 LEU A O 1
ATOM 1722 N N . ALA A 1 228 ? 10.307 6.771 -13.133 1.00 89.69 228 ALA A N 1
ATOM 1723 C CA . ALA A 1 228 ? 10.641 8.152 -13.463 1.00 89.69 228 ALA A CA 1
ATOM 1724 C C . ALA A 1 228 ? 11.880 8.245 -14.358 1.00 89.69 228 ALA A C 1
ATOM 1726 O O . ALA A 1 228 ? 12.958 7.788 -13.973 1.00 89.69 228 ALA A O 1
ATOM 1727 N N . TYR A 1 229 ? 11.729 8.945 -15.486 1.00 88.81 229 TYR A N 1
ATOM 1728 C CA . TYR A 1 229 ? 12.785 9.290 -16.446 1.00 88.81 229 TYR A CA 1
ATOM 1729 C C . TYR A 1 229 ? 13.299 8.115 -17.279 1.00 88.81 229 TYR A C 1
ATOM 1731 O O . TYR A 1 229 ? 12.888 6.971 -17.078 1.00 88.81 229 TYR A O 1
ATOM 1739 N N . ASP A 1 230 ? 14.054 8.439 -18.326 1.00 87.75 230 ASP A N 1
ATOM 1740 C CA . ASP A 1 230 ? 14.770 7.476 -19.162 1.00 87.75 230 ASP A CA 1
ATOM 1741 C C . ASP A 1 230 ? 16.121 8.099 -19.593 1.00 87.75 230 ASP A C 1
ATOM 1743 O O . ASP A 1 230 ? 16.109 9.139 -20.267 1.00 87.75 230 ASP A O 1
ATOM 1747 N N . PRO A 1 231 ? 17.280 7.556 -19.157 1.00 89.38 231 PRO A N 1
ATOM 1748 C CA . PRO A 1 231 ? 17.429 6.389 -18.281 1.00 89.38 231 PRO A CA 1
ATOM 1749 C C . PRO A 1 231 ? 16.752 6.591 -16.919 1.00 89.38 231 PRO A C 1
ATOM 1751 O O . PRO A 1 231 ? 16.524 7.719 -16.473 1.00 89.38 231 PRO A O 1
ATOM 1754 N N . LEU A 1 232 ? 16.382 5.483 -16.284 1.00 90.44 232 LEU A N 1
ATOM 1755 C CA . LEU A 1 232 ? 15.568 5.472 -15.080 1.00 90.44 232 LEU A CA 1
ATOM 1756 C C . LEU A 1 232 ? 16.301 6.183 -13.938 1.00 90.44 232 LEU A C 1
ATOM 1758 O O . LEU A 1 232 ? 17.412 5.812 -13.566 1.00 90.44 232 LEU A O 1
ATOM 1762 N N . GLY A 1 233 ? 15.675 7.212 -13.371 1.00 89.12 233 GLY A N 1
ATOM 1763 C CA . GLY A 1 233 ? 16.196 7.922 -12.201 1.00 89.12 233 GLY A CA 1
ATOM 1764 C C . GLY A 1 233 ? 15.642 7.379 -10.884 1.00 89.12 233 GLY A C 1
ATOM 1765 O O . GLY A 1 233 ? 16.322 7.420 -9.856 1.00 89.12 233 GLY A O 1
ATOM 1766 N N . SER A 1 234 ? 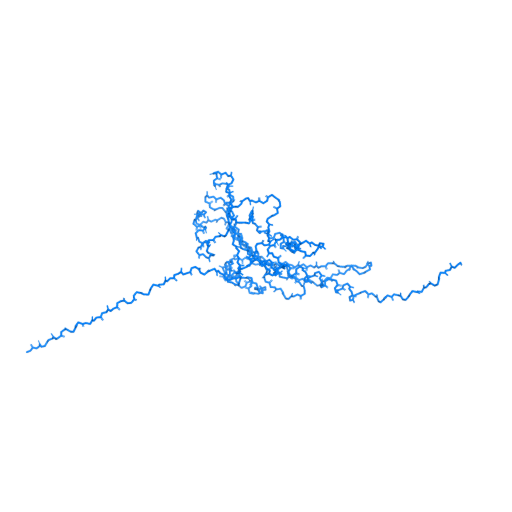14.408 6.868 -10.916 1.00 91.12 234 SER A N 1
ATOM 1767 C CA . SER A 1 234 ? 13.697 6.325 -9.757 1.00 91.12 234 SER A CA 1
ATOM 1768 C C . SER A 1 234 ? 12.651 5.296 -10.182 1.00 91.12 234 SER A C 1
ATOM 1770 O O . SER A 1 234 ? 11.942 5.498 -11.168 1.00 91.12 234 SER A O 1
ATOM 1772 N N . ALA A 1 235 ? 12.527 4.224 -9.405 1.00 93.69 235 ALA A N 1
ATOM 1773 C CA . ALA A 1 235 ? 11.425 3.278 -9.459 1.00 93.69 235 ALA A CA 1
ATOM 1774 C C . ALA A 1 235 ? 10.751 3.205 -8.089 1.00 93.69 235 ALA A C 1
ATOM 1776 O O . ALA A 1 235 ? 11.407 2.956 -7.073 1.00 93.69 235 ALA A O 1
ATOM 1777 N N . LYS A 1 236 ? 9.430 3.371 -8.059 1.00 93.19 236 LYS A N 1
ATOM 1778 C CA . LYS A 1 236 ? 8.618 3.156 -6.860 1.00 93.19 236 LYS A CA 1
ATOM 1779 C C . LYS A 1 236 ? 7.638 2.018 -7.090 1.00 93.19 236 LYS A C 1
ATOM 1781 O O . LYS A 1 236 ? 6.746 2.173 -7.913 1.00 93.19 236 LYS A O 1
ATOM 1786 N N . GLY A 1 237 ? 7.778 0.934 -6.336 1.00 93.81 237 GLY A N 1
ATOM 1787 C CA . GLY A 1 237 ? 6.810 -0.162 -6.271 1.00 93.81 237 GLY A CA 1
ATOM 1788 C C . GLY A 1 237 ? 5.929 -0.040 -5.029 1.00 93.81 237 GLY A C 1
ATOM 1789 O O . GLY A 1 237 ? 6.438 0.285 -3.956 1.00 93.81 237 GLY A O 1
ATOM 1790 N N . VAL A 1 238 ? 4.629 -0.299 -5.155 1.00 93.25 238 VAL A N 1
ATOM 1791 C CA . VAL A 1 238 ? 3.676 -0.351 -4.036 1.00 93.25 238 VAL A CA 1
ATOM 1792 C C . VAL A 1 238 ? 2.768 -1.565 -4.202 1.00 93.25 238 VAL A C 1
ATOM 1794 O O . VAL A 1 238 ? 2.084 -1.661 -5.216 1.00 93.25 238 VAL A O 1
ATOM 1797 N N . LEU A 1 239 ? 2.742 -2.446 -3.203 1.00 94.00 239 LEU A N 1
ATOM 1798 C CA . LEU A 1 239 ? 1.870 -3.618 -3.097 1.00 94.00 239 LEU A CA 1
ATOM 1799 C C . LEU A 1 239 ? 0.905 -3.413 -1.923 1.00 94.00 239 LEU A C 1
ATOM 1801 O O . LEU A 1 239 ? 1.356 -3.081 -0.828 1.00 94.00 239 LEU A O 1
ATOM 1805 N N . VAL A 1 240 ? -0.402 -3.582 -2.130 1.00 92.62 240 VAL A N 1
ATOM 1806 C CA . VAL A 1 240 ? -1.438 -3.300 -1.119 1.00 92.62 240 VAL A CA 1
ATOM 1807 C C . VAL A 1 240 ? -2.519 -4.372 -1.118 1.00 92.62 240 VAL A C 1
ATOM 1809 O O . VAL A 1 240 ? -3.160 -4.603 -2.143 1.00 92.62 240 VAL A O 1
ATOM 1812 N N . ASP A 1 241 ? -2.799 -4.938 0.054 1.00 93.50 241 ASP A N 1
ATOM 1813 C CA . ASP A 1 241 ? -4.032 -5.682 0.305 1.00 93.50 241 ASP A CA 1
ATOM 1814 C C . ASP A 1 241 ? -5.153 -4.695 0.658 1.00 93.50 241 ASP A C 1
ATOM 1816 O O . ASP A 1 241 ? -5.292 -4.240 1.798 1.00 93.50 241 ASP A O 1
ATOM 1820 N N . VAL A 1 242 ? -5.942 -4.325 -0.354 1.00 91.81 242 VAL A N 1
ATOM 1821 C CA . VAL A 1 242 ? -7.035 -3.354 -0.211 1.00 91.81 242 VAL A CA 1
ATOM 1822 C C . VAL A 1 242 ? -8.080 -3.845 0.787 1.00 91.81 242 VAL A C 1
ATOM 1824 O O . VAL A 1 242 ? -8.560 -3.070 1.617 1.00 91.81 242 VAL A O 1
ATOM 1827 N N . ALA A 1 243 ? -8.401 -5.137 0.733 1.00 93.50 243 ALA A N 1
ATOM 1828 C CA . ALA A 1 243 ? -9.406 -5.747 1.582 1.00 93.50 243 ALA A CA 1
ATOM 1829 C C . ALA A 1 243 ? -8.931 -5.797 3.041 1.00 93.50 243 ALA A C 1
ATOM 1831 O O . ALA A 1 243 ? -9.650 -5.364 3.943 1.00 93.50 243 ALA A O 1
ATOM 1832 N N . ALA A 1 244 ? -7.699 -6.252 3.298 1.00 94.19 244 ALA A N 1
ATOM 1833 C CA . ALA A 1 244 ? -7.144 -6.293 4.649 1.00 94.19 244 ALA A CA 1
ATOM 1834 C C . ALA A 1 244 ? -6.964 -4.898 5.250 1.00 94.19 244 ALA A C 1
ATOM 1836 O O . ALA A 1 244 ? -7.271 -4.710 6.428 1.00 94.19 244 ALA A O 1
ATOM 1837 N N . ALA A 1 245 ? -6.535 -3.911 4.461 1.00 92.81 245 ALA A N 1
ATOM 1838 C CA . ALA A 1 245 ? -6.446 -2.531 4.924 1.00 92.81 245 ALA A CA 1
ATOM 1839 C C . ALA A 1 245 ? -7.828 -1.976 5.314 1.00 92.81 245 ALA A C 1
ATOM 1841 O O . ALA A 1 245 ? -7.994 -1.454 6.417 1.00 92.81 245 ALA A O 1
ATOM 1842 N N . ALA A 1 246 ? -8.847 -2.174 4.472 1.00 92.75 246 ALA A N 1
ATOM 1843 C CA . ALA A 1 246 ? -10.218 -1.758 4.763 1.00 92.75 246 ALA A CA 1
ATOM 1844 C C . ALA A 1 246 ? -10.799 -2.452 6.010 1.00 92.75 246 ALA A C 1
ATOM 1846 O O . ALA A 1 246 ? -11.382 -1.793 6.874 1.00 92.75 246 ALA A O 1
ATOM 1847 N N . ARG A 1 247 ? -10.599 -3.772 6.151 1.00 93.75 247 ARG A N 1
ATOM 1848 C CA . ARG A 1 247 ? -11.013 -4.534 7.343 1.00 93.75 247 ARG A CA 1
ATOM 1849 C C . ARG A 1 247 ? -10.292 -4.058 8.599 1.00 93.75 247 ARG A C 1
ATOM 1851 O O . ARG A 1 247 ? -10.903 -3.982 9.660 1.00 93.75 247 ARG A O 1
ATOM 1858 N N . SER A 1 248 ? -9.011 -3.721 8.487 1.00 93.31 248 SER A N 1
ATOM 1859 C CA . SER A 1 248 ? -8.223 -3.210 9.603 1.00 93.31 248 SER A CA 1
ATOM 1860 C C . SER A 1 248 ? -8.731 -1.849 10.092 1.00 93.31 248 SER A C 1
ATOM 1862 O O . SER A 1 248 ? -8.877 -1.649 11.297 1.00 93.31 248 SER A O 1
ATOM 1864 N N . GLU A 1 249 ? -9.081 -0.946 9.175 1.00 91.94 249 GLU A N 1
ATOM 1865 C CA . GLU A 1 249 ? -9.693 0.347 9.505 1.00 91.94 249 G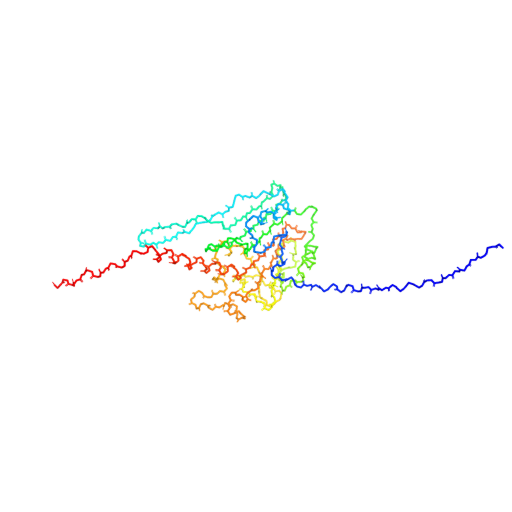LU A CA 1
ATOM 1866 C C . GLU A 1 249 ? -11.090 0.192 10.127 1.00 91.94 249 GLU A C 1
ATOM 1868 O O . GLU A 1 249 ? -11.406 0.845 11.121 1.00 91.94 249 GLU A O 1
ATOM 1873 N N . ALA A 1 250 ? -11.923 -0.711 9.603 1.00 92.50 250 ALA A N 1
ATOM 1874 C CA . ALA A 1 250 ? -13.219 -1.013 10.213 1.00 92.50 250 ALA A CA 1
ATOM 1875 C C . ALA A 1 250 ? -13.060 -1.616 11.623 1.00 92.50 250 ALA A C 1
ATOM 1877 O O . ALA A 1 250 ? -13.762 -1.231 12.561 1.00 92.50 250 ALA A O 1
ATOM 1878 N N . GLY A 1 251 ? -12.103 -2.535 11.784 1.00 93.00 251 GLY A N 1
ATOM 1879 C CA . GLY A 1 251 ? -11.813 -3.208 13.047 1.00 93.00 251 GLY A CA 1
ATOM 1880 C C . GLY A 1 251 ? -11.337 -2.250 14.134 1.00 93.00 251 GLY A C 1
ATOM 1881 O O . GLY A 1 251 ? -11.787 -2.355 15.276 1.00 93.00 251 GLY A O 1
ATOM 1882 N N . VAL A 1 252 ? -10.487 -1.277 13.789 1.00 92.31 252 VAL A N 1
ATOM 1883 C CA . VAL A 1 252 ? -10.001 -0.296 14.767 1.00 92.31 252 VAL A CA 1
ATOM 1884 C C . VAL A 1 252 ? -11.114 0.639 15.236 1.00 92.31 252 VAL A C 1
ATOM 1886 O O . VAL A 1 252 ? -11.179 0.953 16.423 1.00 92.31 252 VAL A O 1
ATOM 1889 N N . ALA A 1 253 ? -12.026 1.036 14.341 1.00 90.62 253 ALA A N 1
ATOM 1890 C CA . ALA A 1 253 ? -13.181 1.856 14.696 1.00 90.62 253 ALA A CA 1
ATOM 1891 C C . ALA A 1 253 ? -14.102 1.117 15.682 1.00 90.62 253 ALA A C 1
ATOM 1893 O O . ALA A 1 253 ? -14.372 1.625 16.770 1.00 90.62 253 ALA A O 1
ATOM 1894 N N . ALA A 1 254 ? -14.483 -0.124 15.357 1.00 92.81 254 ALA A N 1
ATOM 1895 C CA . ALA A 1 254 ? -15.309 -0.959 16.232 1.00 92.81 254 ALA A CA 1
ATOM 1896 C C . ALA A 1 254 ? -14.639 -1.227 17.592 1.00 92.81 254 ALA A C 1
ATOM 1898 O O . ALA A 1 254 ? -15.290 -1.226 18.641 1.00 92.81 254 ALA A O 1
ATOM 1899 N N . TRP A 1 255 ? -13.320 -1.422 17.598 1.00 94.38 255 TRP A N 1
ATOM 1900 C CA . TRP A 1 255 ? -12.559 -1.593 18.829 1.00 94.38 255 TRP A CA 1
ATOM 1901 C C . TRP A 1 255 ? -12.559 -0.328 19.692 1.00 94.38 255 TRP A C 1
ATOM 1903 O O . TRP A 1 255 ? -12.836 -0.422 20.889 1.00 94.38 255 TRP A O 1
ATOM 1913 N N . ILE A 1 256 ? -12.321 0.853 19.116 1.00 93.00 256 ILE A N 1
ATOM 1914 C CA . ILE A 1 256 ? -12.390 2.124 19.852 1.00 93.00 256 ILE A CA 1
ATOM 1915 C C . ILE A 1 256 ? -13.791 2.337 20.442 1.00 93.00 256 ILE A C 1
ATOM 1917 O O . ILE A 1 256 ? -13.898 2.699 21.616 1.00 93.00 256 ILE A O 1
ATOM 1921 N N . ASP A 1 257 ? -14.852 2.046 19.689 1.00 93.12 257 ASP A N 1
ATOM 1922 C CA . ASP A 1 257 ? -16.228 2.138 20.189 1.00 93.12 257 ASP A CA 1
ATOM 1923 C C . ASP A 1 257 ? -16.457 1.211 21.390 1.00 93.12 257 ASP A C 1
ATOM 1925 O O . ASP A 1 257 ? -17.037 1.625 22.399 1.00 93.12 257 ASP A O 1
ATOM 1929 N N . SER A 1 258 ? -15.919 -0.013 21.349 1.00 92.69 258 SER A N 1
ATOM 1930 C CA . SER A 1 258 ? -15.978 -0.937 22.488 1.00 92.69 258 SER A CA 1
ATOM 1931 C C . SER A 1 258 ? -15.240 -0.395 23.722 1.00 92.69 258 SER A C 1
ATOM 1933 O O . SER A 1 258 ? -15.725 -0.531 24.846 1.00 92.69 258 SER A O 1
ATOM 1935 N N . LEU A 1 259 ? -14.099 0.286 23.542 1.00 92.75 259 LEU A N 1
ATOM 1936 C CA . LEU A 1 259 ? -13.358 0.916 24.642 1.00 92.75 259 LEU A CA 1
ATOM 1937 C C . LEU A 1 259 ? -14.147 2.066 25.274 1.00 92.75 259 LEU A C 1
ATOM 1939 O O . LEU A 1 259 ? -14.078 2.260 26.490 1.00 92.75 259 LEU A O 1
ATOM 1943 N N . VAL A 1 260 ? -14.890 2.825 24.464 1.00 91.94 260 VAL A N 1
ATOM 1944 C CA . VAL A 1 260 ? -15.783 3.885 24.946 1.00 91.94 260 VAL A CA 1
ATOM 1945 C C . VAL A 1 260 ? -16.923 3.278 25.761 1.00 91.94 260 VAL A C 1
ATOM 1947 O O . VAL A 1 260 ? -17.130 3.694 26.901 1.00 91.94 260 VAL A O 1
ATOM 1950 N N . GLN A 1 261 ? -17.620 2.275 25.220 1.00 90.06 261 GLN A N 1
ATOM 1951 C CA . GLN A 1 261 ? -18.754 1.616 25.880 1.00 90.06 261 GLN A CA 1
ATOM 1952 C C . GLN A 1 261 ? -18.348 0.973 27.212 1.00 90.06 261 GLN A C 1
ATOM 1954 O O . GLN A 1 261 ? -18.986 1.217 28.233 1.00 90.06 261 GLN A O 1
ATOM 1959 N N . ASN A 1 262 ? -17.225 0.251 27.240 1.00 88.69 262 ASN A N 1
ATOM 1960 C CA . ASN A 1 262 ? -16.718 -0.418 28.443 1.00 88.69 262 ASN A CA 1
ATOM 1961 C C . ASN A 1 262 ? -16.277 0.550 29.554 1.00 88.69 262 ASN A C 1
ATOM 1963 O O . ASN A 1 262 ? -16.079 0.135 30.695 1.00 88.69 262 ASN A O 1
ATOM 1967 N N . ARG A 1 263 ? -16.091 1.837 29.237 1.00 86.62 263 ARG A N 1
ATOM 1968 C CA . ARG A 1 263 ? -15.679 2.874 30.194 1.00 86.62 263 ARG A CA 1
ATOM 1969 C C . ARG A 1 263 ? -16.792 3.857 30.549 1.00 86.62 263 ARG A C 1
ATOM 1971 O O . ARG A 1 263 ? -16.570 4.709 31.413 1.00 86.62 263 ARG A O 1
ATOM 1978 N N . GLN A 1 264 ? -17.962 3.777 29.914 1.00 75.25 264 GLN A N 1
ATOM 1979 C CA . GLN A 1 264 ? -19.093 4.621 30.286 1.00 75.25 264 GLN A CA 1
ATOM 1980 C C . GLN A 1 264 ? -19.579 4.246 31.698 1.00 75.25 264 GLN A C 1
ATOM 1982 O O . GLN A 1 264 ? -19.838 3.073 31.968 1.00 75.25 264 GLN A O 1
ATOM 1987 N N . PRO A 1 265 ? -19.706 5.213 32.628 1.00 64.81 265 PRO A N 1
ATOM 1988 C CA . PRO A 1 265 ? -20.324 4.936 33.916 1.00 64.81 265 PRO A CA 1
ATOM 1989 C C . PRO A 1 265 ? -21.790 4.519 33.703 1.00 64.81 265 PRO A C 1
ATOM 1991 O O . PRO A 1 265 ? -22.426 5.027 32.773 1.00 64.81 265 PRO A O 1
ATOM 1994 N N . PRO A 1 266 ? -22.355 3.642 34.557 1.00 60.66 266 PRO A N 1
ATOM 1995 C CA . PRO A 1 266 ? -23.765 3.280 34.469 1.00 60.66 266 PRO A CA 1
ATOM 1996 C C . PRO A 1 266 ? -24.630 4.542 34.494 1.00 60.66 266 PRO A C 1
ATOM 1998 O O . PRO A 1 266 ? -24.333 5.494 35.227 1.00 60.66 266 PRO A O 1
ATOM 2001 N N . ALA A 1 267 ? -25.685 4.559 33.675 1.00 59.97 267 ALA A N 1
ATOM 2002 C CA . ALA A 1 267 ? -26.612 5.680 33.613 1.00 59.97 267 ALA A CA 1
ATOM 2003 C C . ALA A 1 267 ? -27.090 6.019 35.032 1.00 59.97 267 ALA A C 1
ATOM 2005 O O . ALA A 1 267 ? -27.625 5.159 35.736 1.00 59.97 267 ALA A O 1
ATOM 2006 N N . LYS A 1 268 ? -26.875 7.267 35.474 1.00 56.28 268 LYS A N 1
ATOM 2007 C CA . LYS A 1 268 ? -27.453 7.724 36.741 1.00 56.28 268 LYS A CA 1
ATOM 2008 C C . LYS A 1 268 ? -28.974 7.562 36.630 1.00 56.28 268 LYS A C 1
ATOM 2010 O O . LYS A 1 268 ? -29.539 8.092 35.670 1.00 56.28 268 LYS A O 1
ATOM 2015 N N . PRO A 1 269 ? -29.645 6.866 37.567 1.00 50.31 269 PRO A N 1
ATOM 2016 C CA . PRO A 1 269 ? -31.099 6.830 37.575 1.00 50.31 269 PRO A CA 1
ATOM 2017 C C . PRO A 1 269 ? -31.616 8.268 37.620 1.00 50.31 269 PRO A C 1
ATOM 2019 O O . PRO A 1 269 ? -31.032 9.111 38.305 1.00 50.31 269 PRO A O 1
ATOM 2022 N N . ALA A 1 270 ? -32.668 8.554 36.851 1.00 52.97 270 ALA A N 1
ATOM 2023 C CA . ALA A 1 270 ? -33.255 9.882 36.736 1.00 52.97 270 ALA A CA 1
ATOM 2024 C C . ALA A 1 270 ? -33.758 10.369 38.108 1.00 52.97 270 ALA A C 1
ATOM 2026 O O . ALA A 1 270 ? -34.902 10.145 38.496 1.00 52.97 270 ALA A O 1
ATOM 2027 N N . SER A 1 271 ? -32.889 11.021 38.878 1.00 55.22 271 SER A N 1
ATOM 2028 C CA . SER A 1 271 ? -33.242 11.645 40.145 1.00 55.22 271 SER A CA 1
ATOM 2029 C C . SER A 1 271 ? -33.665 13.083 39.875 1.00 55.22 271 SER A C 1
ATOM 2031 O O . SER A 1 271 ? -32.847 14.003 39.876 1.00 55.22 271 SER A O 1
ATOM 2033 N N . GLY A 1 272 ? -34.956 13.271 39.632 1.00 47.97 272 GLY A N 1
ATOM 2034 C CA . GLY A 1 272 ? -35.549 14.598 39.570 1.00 47.97 272 GLY A CA 1
ATOM 2035 C C . GLY A 1 272 ? -37.003 14.542 39.148 1.00 47.97 272 GLY A C 1
ATOM 2036 O O . GLY A 1 272 ? -37.300 14.642 37.963 1.00 47.97 272 GLY A O 1
ATOM 2037 N N . LYS A 1 273 ? -37.924 14.428 40.115 1.00 48.75 273 LYS A N 1
ATOM 2038 C CA . LYS A 1 273 ? -39.282 14.935 39.880 1.00 48.75 273 LYS A CA 1
ATOM 2039 C C . LYS A 1 273 ? -39.155 16.429 39.540 1.00 48.75 273 LYS A C 1
ATOM 2041 O O . LYS A 1 273 ? -38.399 17.113 40.240 1.00 48.75 273 LYS A O 1
ATOM 2046 N N . PRO A 1 274 ? -39.858 16.936 38.512 1.00 51.12 274 PRO A N 1
ATOM 2047 C CA . PRO A 1 274 ? -39.915 18.367 38.252 1.00 51.12 274 PRO A CA 1
ATOM 2048 C C . PRO A 1 274 ? -40.361 19.081 39.527 1.00 51.12 274 PRO A C 1
ATOM 2050 O O . PRO A 1 274 ? -41.350 18.679 40.144 1.00 51.12 274 PRO A O 1
ATOM 2053 N N . LYS A 1 275 ? -39.621 20.109 39.946 1.00 52.94 275 LYS A N 1
ATOM 2054 C CA . LYS A 1 275 ? -40.161 21.066 40.908 1.00 52.94 275 LYS A CA 1
ATOM 2055 C C . LYS A 1 275 ? -41.153 21.931 40.133 1.00 52.94 275 LYS A C 1
ATOM 2057 O O . LYS A 1 275 ? -40.733 22.619 39.204 1.00 52.94 275 LYS A O 1
ATOM 2062 N N . LEU A 1 276 ? -42.437 21.786 40.463 1.00 50.31 276 LEU A N 1
ATOM 2063 C CA . LEU A 1 276 ? -43.475 22.764 40.135 1.00 50.31 276 LEU A CA 1
ATOM 2064 C C . LEU A 1 276 ? -43.228 24.042 40.940 1.00 50.31 276 LEU A C 1
ATOM 2066 O O . LEU A 1 276 ? -42.799 23.902 42.112 1.00 50.31 276 LEU A O 1
#

Secondary structure (DSSP, 8-state):
----------------------PPPPTTT-EETTEETT--HHHHHHHHHHH-TTEEEPPPEEE--EEEETTEEEEPPPEEEEEEEEESSSS-EEEEEEEPPTTSPP-EEEEEEEEE--SS---HHHHHHHHHHHH-S-SEEE--SSS-GGG-EEEEEEEESTT-B---PPPTTPBPEESTTS-B---HHHHHTT-SHHHHB-TTT--BSSTT-SSGGGBPEEEEEEEETTTTSEEEEEEE-HHHHHHHHHHHHHHHHHHHHTTSPPPPP-------

Foldseek 3Di:
DDDDDDDDDDDDDDDDPPPPDPDQDAQQRDADQQHHWFDAPVRNVVSVCVSPVQWDKDDFDWDWDWDDAPPDIDIDPIDGQWIKTFHPDPWTKIKIFGFFAPPDHTTTFKIKIKTFDDVVQAFPVVVVVVVCVRRNAFQKKFDPPDPPQAFDKIKGKHFHHPQADAQQQDDPVATAIDHDRRHDDDDCVCLSVLNLQVNQAPPPPRQGPPPSDRAQVSHTFMWMWIFGGTSTGMIMIMTGSSSSSNVSSVNVVVVSVVVNVVPHDPPDPPPDDDDD

pLDDT: mean 81.43, std 17.92, range [35.09, 98.25]